Protein AF-R4LDI8-F1 (afdb_monomer)

pLDDT: mean 92.74, std 6.49, range [60.38, 98.69]

Sequence (356 aa):
MWLVSRYDEVKECLASPALSPAAAFAARHGQELPLSGLFADTVSASDPPEHTRLRRPLAKVFTMRRVDQLRPRVQEITDELLDGIAADGRADLVRTLTVPQPMLMICELLGVPVADREQIHRQAQAMLAAGFDETAIAAAGAAAGELWDYLADLTDQKRRHPGNDLISDLIAANDEDQLSRRELVAASRLVMIAGYELTSGFIGNAVHALLSRPELAAELRKQPEITARGVDELLRHDGPGLFNVRFVNVDLTLGDAEMHPGDQVLLDLEAANTDPDRYVDGTELDLQRDSAMHVQFGHGVHYCLGAPLARMEAQISITTLFRRFPDIELAGDANRTPNPFLRSLAELPVRFTPTA

Structure (mmCIF, N/CA/C/O backbone):
data_AF-R4LDI8-F1
#
_entry.id   AF-R4LDI8-F1
#
loop_
_atom_site.group_PDB
_atom_site.id
_atom_site.type_symbol
_atom_site.label_atom_id
_atom_site.label_alt_id
_atom_site.label_comp_id
_atom_site.label_asym_id
_atom_site.label_entity_id
_atom_site.label_seq_id
_atom_site.pdbx_PDB_ins_code
_atom_site.Cartn_x
_atom_site.Cartn_y
_atom_site.Cartn_z
_atom_site.occupancy
_atom_site.B_iso_or_equiv
_atom_site.auth_seq_id
_atom_site.auth_comp_id
_atom_site.auth_asym_id
_atom_site.auth_atom_id
_atom_site.pdbx_PDB_model_num
ATOM 1 N N . MET A 1 1 ? 25.946 6.704 -1.934 1.00 91.12 1 MET A N 1
ATOM 2 C CA . MET A 1 1 ? 24.516 6.638 -1.564 1.00 91.12 1 MET A CA 1
ATOM 3 C C . MET A 1 1 ? 24.074 8.037 -1.194 1.00 91.12 1 MET A C 1
ATOM 5 O O . MET A 1 1 ? 24.747 8.664 -0.384 1.00 91.12 1 MET A O 1
ATOM 9 N N . TRP A 1 2 ? 22.986 8.498 -1.797 1.00 97.00 2 TRP A N 1
ATOM 10 C CA . TRP A 1 2 ? 22.389 9.818 -1.613 1.00 97.00 2 TRP A CA 1
ATOM 11 C C . TRP A 1 2 ? 21.051 9.701 -0.883 1.00 97.00 2 TRP A C 1
ATOM 13 O O . TRP A 1 2 ? 20.375 8.679 -1.003 1.00 97.00 2 TRP A O 1
ATOM 23 N N . LEU A 1 3 ? 20.670 10.748 -0.153 1.00 97.19 3 LEU A N 1
ATOM 24 C CA . LEU A 1 3 ? 19.357 10.895 0.473 1.00 97.19 3 LEU A CA 1
ATOM 25 C C . LEU A 1 3 ? 18.722 12.185 -0.050 1.00 97.19 3 LEU A C 1
ATOM 27 O O . LEU A 1 3 ? 19.324 13.248 0.079 1.00 97.19 3 LEU A O 1
ATOM 31 N N . VAL A 1 4 ? 17.527 12.082 -0.625 1.00 98.00 4 VAL A N 1
ATOM 32 C CA . VAL A 1 4 ? 16.742 13.223 -1.118 1.00 98.00 4 VAL A CA 1
ATOM 33 C C . VAL A 1 4 ? 15.505 13.345 -0.242 1.00 98.00 4 VAL A C 1
ATOM 35 O O . VAL A 1 4 ? 14.750 12.381 -0.127 1.00 98.00 4 VAL A O 1
ATOM 38 N N . SER A 1 5 ? 15.315 14.501 0.391 1.00 97.00 5 SER A N 1
ATOM 39 C CA . SER A 1 5 ? 14.311 14.684 1.450 1.00 97.00 5 SER A CA 1
ATOM 40 C C . SER A 1 5 ? 13.352 15.852 1.235 1.00 97.00 5 SER A C 1
ATOM 42 O O . SER A 1 5 ? 12.313 15.898 1.889 1.00 97.00 5 SER A O 1
ATOM 44 N N . ARG A 1 6 ? 13.652 16.779 0.318 1.00 97.00 6 ARG A N 1
ATOM 45 C CA . ARG A 1 6 ? 12.741 17.880 -0.022 1.00 97.00 6 ARG A CA 1
ATOM 46 C C . ARG A 1 6 ? 11.654 17.413 -0.978 1.00 97.00 6 ARG A C 1
ATOM 48 O O . ARG A 1 6 ? 11.916 16.629 -1.888 1.00 97.00 6 ARG A O 1
ATOM 55 N N . TYR A 1 7 ? 10.438 17.915 -0.798 1.00 98.00 7 TYR A N 1
ATOM 56 C CA . TYR A 1 7 ? 9.244 17.482 -1.520 1.00 98.00 7 TYR A CA 1
ATOM 57 C C . TYR A 1 7 ? 9.398 17.603 -3.039 1.00 98.00 7 TYR A C 1
ATOM 59 O O . TYR A 1 7 ? 9.140 16.635 -3.760 1.00 98.00 7 TYR A O 1
ATOM 67 N N . ASP A 1 8 ? 9.829 18.768 -3.528 1.00 97.44 8 ASP A N 1
ATOM 68 C CA . ASP A 1 8 ? 9.943 19.017 -4.968 1.00 97.44 8 ASP A CA 1
ATOM 69 C C . ASP A 1 8 ? 11.050 18.164 -5.607 1.00 97.44 8 ASP A C 1
ATOM 71 O O . ASP A 1 8 ? 10.826 17.566 -6.659 1.00 97.44 8 ASP A O 1
ATOM 75 N N . GLU A 1 9 ? 12.190 18.010 -4.929 1.00 97.75 9 GLU A N 1
ATOM 76 C CA . GLU A 1 9 ? 13.311 17.170 -5.372 1.00 97.75 9 GLU A CA 1
ATOM 77 C C . GLU A 1 9 ? 12.932 15.677 -5.375 1.00 97.75 9 GLU A C 1
ATOM 79 O O . GLU A 1 9 ? 13.173 14.972 -6.354 1.00 97.75 9 GLU A O 1
ATOM 84 N N . VAL A 1 10 ? 12.257 15.183 -4.327 1.00 98.19 10 VAL A N 1
ATOM 85 C CA . VAL A 1 10 ? 11.735 13.804 -4.281 1.00 98.19 10 VAL A CA 1
ATOM 86 C C . VAL A 1 10 ? 10.757 13.562 -5.427 1.00 98.19 10 VAL A C 1
ATOM 88 O O . VAL A 1 10 ? 10.824 12.530 -6.101 1.00 98.19 10 VAL A O 1
ATOM 91 N N . LYS A 1 11 ? 9.849 14.506 -5.679 1.00 97.56 11 LYS A N 1
ATOM 92 C CA . LYS A 1 11 ? 8.861 14.402 -6.754 1.00 97.56 11 LYS A CA 1
ATOM 93 C C . LYS A 1 11 ? 9.512 14.424 -8.140 1.00 97.56 11 LYS A C 1
ATOM 95 O O . LYS A 1 11 ? 9.092 13.650 -9.004 1.00 97.56 11 LYS A O 1
ATOM 100 N N . GLU A 1 12 ? 10.528 15.261 -8.340 1.00 97.38 12 GLU A N 1
ATOM 101 C CA . GLU A 1 12 ? 11.356 15.285 -9.550 1.00 97.38 12 GLU A CA 1
ATOM 102 C C . GLU A 1 12 ? 12.050 13.934 -9.760 1.00 97.38 12 GLU A C 1
ATOM 104 O O . GLU A 1 12 ? 11.898 13.317 -10.817 1.00 97.38 12 GLU A O 1
ATOM 109 N N . CYS A 1 13 ? 12.719 13.409 -8.730 1.00 97.75 13 CYS A N 1
ATOM 110 C CA . CYS A 1 13 ? 13.377 12.107 -8.778 1.00 97.75 13 CYS A CA 1
ATOM 111 C C . CYS A 1 13 ? 12.403 10.962 -9.096 1.00 97.75 13 CYS A C 1
ATOM 113 O O . CYS A 1 13 ? 12.707 10.106 -9.925 1.00 97.75 13 CYS A O 1
ATOM 115 N N . LEU A 1 14 ? 11.212 10.948 -8.489 1.00 97.31 14 LEU A N 1
ATOM 116 C CA . LEU A 1 14 ? 10.184 9.932 -8.752 1.00 97.31 14 LEU A CA 1
ATOM 117 C C . LEU A 1 14 ? 9.699 9.931 -10.214 1.00 97.31 14 LEU A C 1
ATOM 119 O O . LEU A 1 14 ? 9.260 8.890 -10.708 1.00 97.31 14 LEU A O 1
ATOM 123 N N . ALA A 1 15 ? 9.765 11.075 -10.901 1.00 96.62 15 ALA A N 1
ATOM 124 C CA . ALA A 1 15 ? 9.391 11.214 -12.308 1.00 96.62 15 ALA A CA 1
ATOM 125 C C . ALA A 1 15 ? 10.571 11.074 -13.287 1.00 96.62 15 ALA A C 1
ATOM 127 O O . ALA A 1 15 ? 10.341 10.984 -14.496 1.00 96.62 15 ALA A O 1
ATOM 128 N N . SER A 1 16 ? 11.811 11.063 -12.793 1.00 96.25 16 SER A N 1
ATOM 129 C CA . SER A 1 16 ? 13.006 11.138 -13.628 1.00 96.25 16 SER A CA 1
ATOM 130 C C . SER A 1 16 ? 13.339 9.799 -14.302 1.00 96.25 16 SER A C 1
ATOM 132 O O . SER A 1 16 ? 13.541 8.803 -13.609 1.00 96.25 16 SER A O 1
ATOM 134 N N . PRO A 1 17 ? 13.502 9.753 -15.640 1.00 94.62 17 PRO A N 1
ATOM 135 C CA . PRO A 1 17 ? 13.991 8.560 -16.335 1.00 94.62 17 PRO A CA 1
ATOM 136 C C . PRO A 1 17 ? 15.492 8.306 -16.100 1.00 94.62 17 PRO A C 1
ATOM 138 O O . PRO A 1 17 ? 16.004 7.243 -16.456 1.00 94.62 17 PRO A O 1
ATOM 141 N N . ALA A 1 18 ? 16.215 9.266 -15.509 1.00 95.75 18 ALA A N 1
ATOM 142 C CA . ALA A 1 18 ? 17.609 9.081 -15.110 1.00 95.75 18 ALA A CA 1
ATOM 143 C C . ALA A 1 18 ? 17.751 8.152 -13.893 1.00 95.75 18 ALA A C 1
ATOM 145 O O . ALA A 1 18 ? 18.856 7.696 -13.608 1.00 95.75 18 ALA A O 1
ATOM 146 N N . LEU A 1 19 ? 16.645 7.854 -13.203 1.00 96.81 19 LEU A N 1
ATOM 147 C CA . LEU A 1 19 ? 16.597 7.018 -12.014 1.00 96.81 19 LEU A CA 1
ATOM 148 C C . LEU A 1 19 ? 15.787 5.744 -12.275 1.00 96.81 19 LEU A C 1
ATOM 150 O O . LEU A 1 19 ? 14.613 5.808 -12.626 1.00 96.81 19 LEU A O 1
ATOM 154 N N . SER A 1 20 ? 16.397 4.584 -12.041 1.00 95.19 20 SER A N 1
ATOM 155 C CA . SER A 1 20 ? 15.756 3.272 -12.186 1.00 95.19 20 SER A CA 1
ATOM 156 C C . SER A 1 20 ? 15.415 2.638 -10.839 1.00 95.19 20 SER A C 1
ATOM 158 O O . SER A 1 20 ? 16.145 2.830 -9.861 1.00 95.19 20 SER A O 1
ATOM 160 N N . PRO A 1 21 ? 14.370 1.796 -10.763 1.00 92.69 21 PRO A N 1
ATOM 161 C CA . PRO A 1 21 ? 14.235 0.816 -9.690 1.00 92.69 21 PRO A CA 1
ATOM 162 C C . PRO A 1 21 ? 15.459 -0.112 -9.614 1.00 92.69 21 PRO A C 1
ATOM 164 O O . PRO A 1 21 ? 16.074 -0.425 -10.634 1.00 92.69 21 PRO A O 1
ATOM 167 N N . ALA A 1 22 ? 15.768 -0.621 -8.416 1.00 88.31 22 ALA A N 1
ATOM 168 C CA . ALA A 1 22 ? 16.936 -1.479 -8.178 1.00 88.31 22 ALA A CA 1
ATOM 169 C C . ALA A 1 22 ? 17.022 -2.679 -9.139 1.00 88.31 22 ALA A C 1
ATOM 171 O O . ALA A 1 22 ? 18.074 -2.943 -9.708 1.00 88.31 22 ALA A O 1
ATOM 172 N N . ALA A 1 23 ? 15.909 -3.378 -9.368 1.00 86.19 23 ALA A N 1
ATOM 173 C CA . ALA A 1 23 ? 15.872 -4.533 -10.262 1.00 86.19 23 ALA A CA 1
ATOM 174 C C . ALA A 1 23 ? 16.110 -4.166 -11.741 1.00 86.19 23 ALA A C 1
ATOM 176 O O . ALA A 1 23 ? 16.839 -4.878 -12.428 1.00 86.19 23 ALA A O 1
ATOM 177 N N . ALA A 1 24 ? 15.566 -3.039 -12.217 1.00 88.19 24 ALA A N 1
ATOM 178 C CA . ALA A 1 24 ? 15.793 -2.561 -13.583 1.00 88.19 24 ALA A CA 1
ATOM 179 C C . ALA A 1 24 ? 17.263 -2.179 -13.801 1.00 88.19 24 ALA A C 1
ATOM 181 O O . ALA A 1 24 ? 17.864 -2.548 -14.812 1.00 88.19 24 ALA A O 1
ATOM 182 N N . PHE A 1 25 ? 17.854 -1.487 -12.822 1.00 89.31 25 PHE A N 1
ATOM 183 C CA . PHE A 1 25 ? 19.273 -1.148 -12.828 1.00 89.31 25 PHE A CA 1
ATOM 184 C C . PHE A 1 25 ? 20.146 -2.413 -12.829 1.00 89.31 25 PHE A C 1
ATOM 186 O O . PHE A 1 25 ? 20.994 -2.587 -13.703 1.00 89.31 25 PHE A O 1
ATOM 193 N N . ALA A 1 26 ? 19.885 -3.342 -11.905 1.00 86.50 26 ALA A N 1
ATOM 194 C CA . ALA A 1 26 ? 20.616 -4.599 -11.787 1.00 86.50 26 ALA A CA 1
ATOM 195 C C . ALA A 1 26 ? 20.587 -5.407 -13.097 1.00 86.50 26 ALA A C 1
ATOM 197 O O . ALA A 1 26 ? 21.638 -5.804 -13.602 1.00 86.50 26 ALA A O 1
ATOM 198 N N . ALA A 1 27 ? 19.406 -5.558 -13.706 1.00 85.06 27 ALA A N 1
ATOM 199 C CA . ALA A 1 27 ? 19.241 -6.245 -14.985 1.00 85.06 27 ALA A CA 1
ATOM 200 C C . ALA A 1 27 ? 20.007 -5.559 -16.130 1.00 85.06 27 ALA A C 1
ATOM 202 O O . ALA A 1 27 ? 20.661 -6.235 -16.923 1.00 85.06 27 ALA A O 1
ATOM 203 N N . ARG A 1 28 ? 19.977 -4.219 -16.205 1.00 85.88 28 ARG A N 1
ATOM 204 C CA . ARG A 1 28 ? 20.702 -3.446 -17.231 1.00 85.88 28 ARG A CA 1
ATOM 205 C C . ARG A 1 28 ? 22.219 -3.602 -17.121 1.00 85.88 28 ARG A C 1
ATOM 207 O O . ARG A 1 28 ? 22.900 -3.622 -18.144 1.00 85.88 28 ARG A O 1
ATOM 214 N N . HIS A 1 29 ? 22.737 -3.699 -15.901 1.00 85.62 29 HIS A N 1
ATOM 215 C CA . HIS A 1 29 ? 24.174 -3.722 -15.625 1.00 85.62 29 HIS A CA 1
ATOM 216 C C . HIS A 1 29 ? 24.734 -5.124 -15.338 1.00 85.62 29 HIS A C 1
ATOM 218 O O . HIS A 1 29 ? 25.920 -5.247 -15.038 1.00 85.62 29 HIS A O 1
ATOM 224 N N . GLY A 1 30 ? 23.917 -6.180 -15.447 1.00 82.75 30 GLY A N 1
ATOM 225 C CA . GLY A 1 30 ? 24.338 -7.558 -15.176 1.00 82.75 30 GLY A CA 1
ATOM 226 C C . GLY A 1 30 ? 24.762 -7.783 -13.721 1.00 82.75 30 GLY A C 1
ATOM 227 O O . GLY A 1 30 ? 25.703 -8.529 -13.464 1.00 82.75 30 GLY A O 1
ATOM 228 N N . GLN A 1 31 ? 24.109 -7.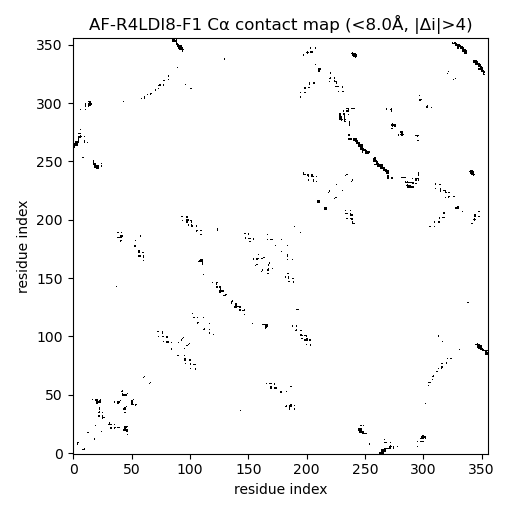094 -12.783 1.00 82.44 31 GLN A N 1
ATOM 229 C CA . GLN A 1 31 ? 24.366 -7.186 -11.346 1.00 82.44 31 GLN A CA 1
ATOM 230 C C . GLN A 1 31 ? 23.252 -7.966 -10.641 1.00 82.44 31 GLN A C 1
ATOM 232 O O . GLN A 1 31 ? 22.123 -8.030 -11.122 1.00 82.44 31 GLN A O 1
ATOM 237 N N . GLU A 1 32 ? 23.551 -8.497 -9.458 1.00 76.50 32 GLU A N 1
ATOM 238 C CA . GLU A 1 32 ? 22.545 -8.991 -8.519 1.00 76.50 32 GLU A CA 1
ATOM 239 C C . GLU A 1 32 ? 22.493 -8.052 -7.316 1.00 76.50 32 GLU A C 1
ATOM 241 O O . GLU A 1 32 ? 23.464 -7.913 -6.573 1.00 76.50 32 GLU A O 1
ATOM 246 N N . LEU A 1 33 ? 21.353 -7.386 -7.132 1.00 77.06 33 LEU A N 1
ATOM 247 C CA . LEU A 1 33 ? 21.087 -6.593 -5.935 1.00 77.06 33 LEU A CA 1
ATOM 248 C C . LEU A 1 33 ? 20.172 -7.374 -4.983 1.00 77.06 33 LEU A C 1
ATOM 250 O O . LEU A 1 33 ? 19.301 -8.114 -5.459 1.00 77.06 33 LEU A O 1
ATOM 254 N N . PRO A 1 34 ? 20.307 -7.205 -3.654 1.00 68.44 34 PRO A N 1
ATOM 255 C CA . PRO A 1 34 ? 19.432 -7.861 -2.688 1.00 68.44 34 PRO A CA 1
ATOM 256 C C . PRO A 1 34 ? 17.951 -7.664 -3.027 1.00 68.44 34 PRO A C 1
ATOM 258 O O . PRO A 1 34 ? 17.532 -6.567 -3.393 1.00 68.44 34 PRO A O 1
ATOM 261 N N . LEU A 1 35 ? 17.165 -8.740 -2.920 1.00 66.38 35 LEU A N 1
ATOM 262 C CA . LEU A 1 35 ? 15.713 -8.774 -3.162 1.00 66.38 35 LEU A CA 1
ATOM 263 C C . LEU A 1 35 ? 15.259 -8.427 -4.596 1.00 66.38 35 LEU A C 1
ATOM 265 O O . LEU A 1 35 ? 14.073 -8.550 -4.897 1.00 66.38 35 LEU A O 1
ATOM 269 N N . SER A 1 36 ? 16.164 -8.069 -5.516 1.00 71.88 36 SER A N 1
ATOM 270 C CA . SER A 1 36 ? 15.810 -7.715 -6.902 1.00 71.88 36 SER A CA 1
ATOM 271 C C . SER A 1 36 ? 15.074 -8.844 -7.640 1.00 71.88 36 SER A C 1
ATOM 273 O O . SER A 1 36 ? 14.115 -8.584 -8.367 1.00 71.88 36 SER A O 1
ATOM 275 N N . GLY A 1 37 ? 15.438 -10.104 -7.376 1.00 71.44 37 GLY A N 1
ATOM 276 C CA . GLY A 1 37 ? 14.767 -11.284 -7.933 1.00 71.44 37 GLY A CA 1
ATOM 277 C C . GLY A 1 37 ? 13.315 -11.475 -7.470 1.00 71.44 37 GLY A C 1
ATOM 278 O O . GLY A 1 37 ? 12.507 -12.042 -8.209 1.00 71.44 37 GLY A O 1
ATOM 279 N N . LEU A 1 38 ? 12.939 -10.957 -6.291 1.00 71.94 38 LEU A N 1
ATOM 280 C CA . LEU A 1 38 ? 11.566 -11.070 -5.771 1.00 71.94 38 LEU A CA 1
ATOM 281 C C . LEU A 1 38 ? 10.562 -10.256 -6.589 1.00 71.94 38 LEU A C 1
ATOM 283 O O . LEU A 1 38 ? 9.384 -10.600 -6.637 1.00 71.94 38 LEU A O 1
ATOM 287 N N . PHE A 1 39 ? 11.026 -9.207 -7.265 1.00 78.06 39 PHE A N 1
ATOM 288 C CA . PHE A 1 39 ? 10.191 -8.323 -8.075 1.00 78.06 39 PHE A CA 1
ATOM 289 C C . PHE A 1 39 ? 10.535 -8.389 -9.565 1.00 78.06 39 PHE A C 1
ATOM 291 O O . PHE A 1 39 ? 10.020 -7.585 -10.338 1.00 78.06 39 PHE A O 1
ATOM 298 N N . ALA A 1 40 ? 11.366 -9.344 -9.988 1.00 81.31 40 ALA A N 1
ATOM 299 C CA . ALA A 1 40 ? 11.689 -9.545 -11.397 1.00 81.31 40 ALA A CA 1
ATOM 300 C C . ALA A 1 40 ? 10.417 -9.686 -12.255 1.00 81.31 40 ALA A C 1
ATOM 302 O O . ALA A 1 40 ? 9.413 -10.244 -11.805 1.00 81.31 40 ALA A O 1
ATOM 303 N N . ASP A 1 41 ? 10.476 -9.166 -13.484 1.00 86.19 41 ASP A N 1
ATOM 304 C CA . ASP A 1 41 ? 9.393 -9.191 -14.482 1.00 86.19 41 ASP A CA 1
ATOM 305 C C . ASP A 1 41 ? 8.121 -8.414 -14.083 1.00 86.19 41 ASP A C 1
ATOM 307 O O . ASP A 1 41 ? 7.058 -8.577 -14.684 1.00 86.19 41 ASP A O 1
ATOM 311 N N . THR A 1 42 ? 8.209 -7.550 -13.065 1.00 91.88 42 THR A N 1
ATOM 312 C CA . THR A 1 42 ? 7.087 -6.717 -12.613 1.00 91.88 42 THR A CA 1
ATOM 313 C C . THR A 1 42 ? 7.179 -5.274 -13.111 1.00 91.88 42 THR A C 1
ATOM 315 O O . THR A 1 42 ? 8.253 -4.725 -13.374 1.00 91.88 42 THR A O 1
ATOM 318 N N . VAL A 1 43 ? 6.027 -4.599 -13.168 1.00 93.06 43 VAL A N 1
ATOM 319 C CA . VAL A 1 43 ? 5.953 -3.163 -13.483 1.00 93.06 43 VAL A CA 1
ATOM 320 C C . VAL A 1 43 ? 6.697 -2.296 -12.453 1.00 93.06 43 VAL A C 1
ATOM 322 O O . VAL A 1 43 ? 7.260 -1.269 -12.802 1.00 93.06 43 VAL A O 1
ATOM 325 N N . SER A 1 44 ? 6.773 -2.698 -11.181 1.00 90.56 44 SER A N 1
ATOM 326 C CA . SER A 1 44 ? 7.524 -1.949 -10.156 1.00 90.56 44 SER A CA 1
ATOM 327 C C . SER A 1 44 ? 9.046 -2.054 -10.306 1.00 90.56 44 SER A C 1
ATOM 329 O O . SER A 1 44 ? 9.777 -1.288 -9.682 1.00 90.56 44 SER A O 1
ATOM 331 N N . ALA A 1 45 ? 9.516 -2.999 -11.120 1.00 91.50 45 ALA A N 1
ATOM 332 C CA . ALA A 1 45 ? 10.916 -3.369 -11.292 1.00 91.50 45 ALA A CA 1
ATOM 333 C C . ALA A 1 45 ? 11.456 -3.082 -12.703 1.00 91.50 45 ALA A C 1
ATOM 335 O O . ALA A 1 45 ? 12.495 -3.621 -13.073 1.00 91.50 45 ALA A O 1
ATOM 336 N N . SER A 1 46 ? 10.759 -2.274 -13.501 1.00 94.19 46 SER A N 1
ATOM 337 C CA . SER A 1 46 ? 11.084 -2.010 -14.909 1.00 94.19 46 SER A CA 1
ATOM 338 C C . SER A 1 46 ? 11.049 -0.517 -15.232 1.00 94.19 46 SER A C 1
ATOM 340 O O . SER A 1 46 ? 10.333 0.238 -14.584 1.00 94.19 46 SER A O 1
ATOM 342 N N . ASP A 1 47 ? 11.778 -0.111 -16.275 1.00 94.69 47 ASP A N 1
ATOM 343 C CA . ASP A 1 47 ? 11.719 1.238 -16.856 1.00 94.69 47 ASP A CA 1
ATOM 344 C C . ASP A 1 47 ? 11.000 1.223 -18.213 1.00 94.69 47 ASP A C 1
ATOM 346 O O . ASP A 1 47 ? 10.896 0.167 -18.850 1.00 94.69 47 ASP A O 1
ATOM 350 N N . PRO A 1 48 ? 10.524 2.372 -18.726 1.00 94.69 48 PRO A N 1
ATOM 351 C CA . PRO A 1 48 ? 10.073 2.472 -20.110 1.00 94.69 48 PRO A CA 1
ATOM 352 C C . PRO A 1 48 ? 11.163 2.037 -21.116 1.00 94.69 48 PRO A C 1
ATOM 354 O O . PRO A 1 48 ? 12.342 2.310 -20.894 1.00 94.69 48 PRO A O 1
ATOM 357 N N . PRO A 1 49 ? 10.793 1.397 -22.245 1.00 94.31 49 PRO A N 1
ATOM 358 C CA . PRO A 1 49 ? 9.425 1.111 -22.699 1.00 94.31 49 PRO A CA 1
ATOM 359 C C . PRO A 1 49 ? 8.789 -0.130 -22.052 1.00 94.31 49 PRO A C 1
ATOM 361 O O . PRO A 1 49 ? 7.5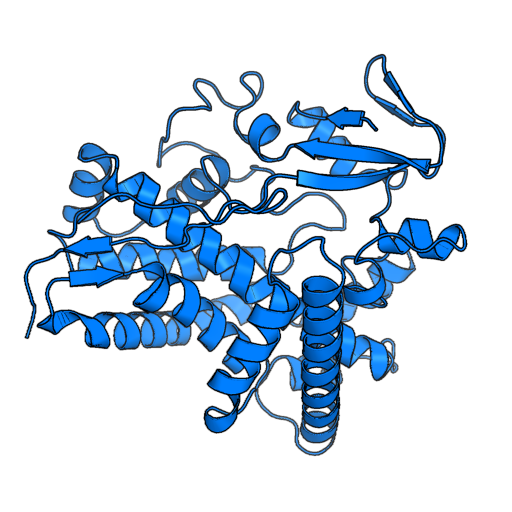73 -0.304 -22.148 1.00 94.31 49 PRO A O 1
ATOM 364 N N . GLU A 1 50 ? 9.578 -0.962 -21.375 1.00 94.50 50 GLU A N 1
ATOM 365 C CA . GLU A 1 50 ? 9.128 -2.233 -20.803 1.00 94.50 50 GLU A CA 1
ATOM 366 C C . GLU A 1 50 ? 8.073 -2.031 -19.712 1.00 94.50 50 GLU A C 1
ATOM 368 O O . GLU A 1 50 ? 6.996 -2.625 -19.756 1.00 94.50 50 GLU A O 1
ATOM 373 N N . HIS A 1 51 ? 8.317 -1.081 -18.809 1.00 95.75 51 HIS A N 1
ATOM 374 C CA . HIS A 1 51 ? 7.337 -0.622 -17.829 1.00 95.75 51 HIS A CA 1
ATOM 375 C C . HIS A 1 51 ? 5.993 -0.286 -18.484 1.00 95.75 51 HIS A C 1
ATOM 377 O O . HIS A 1 51 ? 4.938 -0.681 -17.997 1.00 95.75 51 HIS A O 1
ATOM 383 N N . THR A 1 52 ? 6.010 0.430 -19.612 1.00 94.88 52 THR A N 1
ATOM 384 C CA . THR A 1 52 ? 4.785 0.840 -20.309 1.00 94.88 52 THR A CA 1
ATOM 385 C C . THR A 1 52 ? 4.037 -0.359 -20.892 1.00 94.88 52 THR A C 1
ATOM 387 O O . THR A 1 52 ? 2.805 -0.373 -20.849 1.00 94.88 52 THR A O 1
ATOM 390 N N . ARG A 1 53 ? 4.753 -1.375 -21.396 1.00 94.81 53 ARG A N 1
ATOM 391 C CA . ARG A 1 53 ? 4.164 -2.639 -21.862 1.00 94.81 53 ARG A CA 1
ATOM 392 C C . ARG A 1 53 ? 3.518 -3.403 -20.705 1.00 94.81 53 ARG A C 1
ATOM 394 O O . ARG A 1 53 ? 2.338 -3.733 -20.796 1.00 94.81 53 ARG A O 1
ATOM 401 N N . LEU A 1 54 ? 4.245 -3.593 -19.602 1.00 94.94 54 LEU A N 1
ATOM 402 C CA . LEU A 1 54 ? 3.768 -4.312 -18.413 1.00 94.94 54 LEU A CA 1
ATOM 403 C C . LEU A 1 54 ? 2.596 -3.597 -17.718 1.00 94.94 54 LEU A C 1
ATOM 405 O O . LEU A 1 54 ? 1.636 -4.227 -17.275 1.00 94.94 54 LEU A O 1
ATOM 409 N N . ARG A 1 55 ? 2.641 -2.261 -17.640 1.00 95.00 55 ARG A N 1
ATOM 410 C CA . ARG A 1 55 ? 1.626 -1.442 -16.959 1.00 95.00 55 ARG A CA 1
ATOM 411 C C . ARG A 1 55 ? 0.300 -1.381 -17.705 1.00 95.00 55 ARG A C 1
ATOM 413 O O . ARG A 1 55 ? -0.738 -1.208 -17.071 1.00 95.00 55 ARG A O 1
ATOM 420 N N . ARG A 1 56 ? 0.311 -1.459 -19.039 1.00 93.25 56 ARG A N 1
ATOM 421 C CA . ARG A 1 56 ? -0.877 -1.185 -19.862 1.00 93.25 56 ARG A CA 1
ATOM 422 C C . ARG A 1 56 ? -2.047 -2.139 -19.561 1.00 93.25 56 ARG A C 1
ATOM 424 O O . ARG A 1 56 ? -3.136 -1.614 -19.326 1.00 93.25 56 ARG A O 1
ATOM 431 N N . PRO A 1 57 ? -1.884 -3.476 -19.512 1.00 93.19 57 PRO A N 1
ATOM 432 C CA . PRO A 1 57 ? -2.977 -4.376 -19.135 1.00 93.19 57 PRO A CA 1
ATOM 433 C C . PRO A 1 57 ? -3.443 -4.160 -17.689 1.00 93.19 57 PRO A C 1
ATOM 435 O O . PRO A 1 57 ? -4.644 -4.077 -17.441 1.00 93.19 57 PRO A O 1
ATOM 438 N N . LEU A 1 58 ? -2.511 -3.950 -16.751 1.00 92.56 58 LEU A N 1
ATOM 439 C CA . LEU A 1 58 ? -2.826 -3.658 -15.346 1.00 92.56 58 LEU A CA 1
ATOM 440 C C . LEU A 1 58 ? -3.682 -2.390 -15.186 1.00 92.56 58 LEU A C 1
ATOM 442 O O . LEU A 1 58 ? -4.664 -2.381 -14.447 1.00 92.56 58 LEU A O 1
ATOM 446 N N . ALA A 1 59 ? -3.361 -1.323 -15.917 1.00 92.38 59 ALA A N 1
ATOM 447 C CA . ALA A 1 59 ? -4.119 -0.076 -15.870 1.00 92.38 59 ALA A CA 1
ATOM 448 C C . ALA A 1 59 ? -5.564 -0.226 -16.388 1.00 92.38 59 ALA A C 1
ATOM 450 O O . ALA A 1 59 ? -6.454 0.482 -15.919 1.00 92.38 59 ALA A O 1
ATOM 451 N N . LYS A 1 60 ? -5.823 -1.155 -17.322 1.00 90.19 60 LYS A N 1
ATOM 452 C CA . LYS A 1 60 ? -7.184 -1.445 -17.815 1.00 90.19 60 LYS A CA 1
ATOM 453 C C . LYS A 1 60 ? -8.054 -2.132 -16.763 1.00 90.19 60 LYS A C 1
ATOM 455 O O . LYS A 1 60 ? -9.274 -1.980 -16.796 1.00 90.19 60 LYS A O 1
ATOM 460 N N . VAL A 1 61 ? -7.444 -2.880 -15.843 1.00 89.69 61 VAL A N 1
ATOM 461 C CA . VAL A 1 61 ? -8.174 -3.642 -14.822 1.00 89.69 61 VAL A CA 1
ATOM 462 C C . VAL A 1 61 ? -8.285 -2.895 -13.487 1.00 89.69 61 VAL A C 1
ATOM 464 O O . VAL A 1 61 ? -9.299 -3.042 -12.810 1.00 89.69 61 VAL A O 1
ATOM 467 N N . PHE A 1 62 ? -7.347 -1.992 -13.173 1.00 87.75 62 PHE A N 1
ATOM 468 C CA . PHE A 1 62 ? -7.376 -1.087 -12.008 1.00 87.75 62 PHE A CA 1
ATOM 469 C C . PHE A 1 62 ? -8.011 0.283 -12.316 1.00 87.75 62 PHE A C 1
ATOM 471 O O . PHE A 1 62 ? -7.450 1.341 -12.032 1.00 87.75 62 PHE A O 1
ATOM 478 N N . THR A 1 63 ? -9.201 0.294 -12.919 1.00 86.69 63 THR A N 1
ATOM 479 C CA . THR A 1 63 ? -9.923 1.558 -13.161 1.00 86.69 63 THR A CA 1
ATOM 480 C C . THR A 1 63 ? -10.676 2.016 -11.913 1.00 86.69 63 THR A C 1
ATOM 482 O O . THR A 1 63 ? -11.173 1.191 -11.149 1.00 86.69 63 THR A O 1
ATOM 485 N N . MET A 1 64 ? -10.856 3.334 -11.748 1.00 85.75 64 MET A N 1
ATOM 486 C CA . MET A 1 64 ? -11.651 3.897 -10.642 1.00 85.75 64 MET A CA 1
ATOM 487 C C . MET A 1 64 ? -13.043 3.265 -10.534 1.00 85.75 64 MET A C 1
ATOM 489 O O . MET A 1 64 ? -13.490 2.950 -9.440 1.00 85.75 64 MET A O 1
ATOM 493 N N . ARG A 1 65 ? -13.709 3.023 -11.671 1.00 86.31 65 ARG A N 1
ATOM 494 C CA . ARG A 1 65 ? -15.036 2.394 -11.701 1.00 86.31 65 ARG A CA 1
ATOM 495 C C . ARG A 1 65 ? -15.021 0.977 -11.131 1.00 86.31 65 ARG A C 1
ATOM 497 O O . ARG A 1 65 ? -15.933 0.622 -10.397 1.00 86.31 65 ARG A O 1
ATOM 504 N N . ARG A 1 66 ? -14.027 0.165 -11.498 1.00 85.25 66 ARG A N 1
ATOM 505 C CA . ARG A 1 66 ? -13.907 -1.210 -10.994 1.00 85.25 66 ARG A CA 1
ATOM 506 C C . ARG A 1 66 ? -13.588 -1.227 -9.508 1.00 85.25 66 ARG A C 1
ATOM 508 O O . ARG A 1 66 ? -14.195 -1.994 -8.779 1.00 85.25 66 ARG A O 1
ATOM 515 N N . VAL A 1 67 ? -12.699 -0.341 -9.063 1.00 88.88 67 VAL A N 1
ATOM 516 C CA . VAL A 1 67 ? -12.396 -0.190 -7.637 1.00 88.88 67 VAL A CA 1
ATOM 517 C C . VAL A 1 67 ? -13.642 0.224 -6.851 1.00 88.88 67 VAL A C 1
ATOM 519 O O . VAL A 1 67 ? -13.920 -0.363 -5.816 1.00 88.88 67 VAL A O 1
ATOM 522 N N . ASP A 1 68 ? -14.451 1.159 -7.356 1.00 90.19 68 ASP A N 1
ATOM 523 C CA . ASP A 1 68 ? -15.677 1.584 -6.662 1.00 90.19 68 ASP A CA 1
ATOM 524 C C . ASP A 1 68 ? -16.739 0.480 -6.553 1.00 90.19 68 ASP A C 1
ATOM 526 O O . ASP A 1 68 ? -17.481 0.426 -5.575 1.00 90.19 68 ASP A O 1
ATOM 530 N N . GLN A 1 69 ? -16.750 -0.481 -7.481 1.00 92.75 69 GLN A N 1
ATOM 531 C CA . GLN A 1 69 ? -17.598 -1.675 -7.381 1.00 92.75 69 GLN A CA 1
ATOM 532 C C . GLN A 1 69 ? -17.184 -2.624 -6.245 1.00 92.75 69 GLN A C 1
ATOM 534 O O . GLN A 1 69 ? -18.000 -3.450 -5.841 1.00 92.75 69 GLN A O 1
ATOM 539 N N . LEU A 1 70 ? -15.962 -2.505 -5.712 1.00 94.44 70 LEU A N 1
ATOM 540 C CA . LEU A 1 70 ? -15.493 -3.296 -4.568 1.00 94.44 70 LEU A CA 1
ATOM 541 C C . LEU A 1 70 ? -15.977 -2.733 -3.227 1.00 94.44 70 LEU A C 1
ATOM 543 O O . LEU A 1 70 ? -15.962 -3.454 -2.234 1.00 94.44 70 LEU A O 1
ATOM 547 N N . ARG A 1 71 ? -16.454 -1.480 -3.185 1.00 96.75 71 ARG A N 1
ATOM 548 C CA . ARG A 1 71 ? -16.881 -0.797 -1.953 1.00 96.75 71 ARG A CA 1
ATOM 549 C C . ARG A 1 71 ? -17.850 -1.613 -1.087 1.00 96.75 71 ARG A C 1
ATOM 551 O O . ARG A 1 71 ? -17.596 -1.694 0.113 1.00 96.75 71 ARG A O 1
ATOM 558 N N . PRO A 1 72 ? -18.924 -2.228 -1.632 1.00 97.81 72 PRO A N 1
ATOM 559 C CA . PRO A 1 72 ? -19.823 -3.043 -0.820 1.00 97.81 72 PRO A CA 1
ATOM 560 C C . PRO A 1 72 ? -19.103 -4.234 -0.190 1.00 97.81 72 PRO A C 1
ATOM 562 O O . PRO A 1 72 ? -19.319 -4.524 0.980 1.00 97.81 72 PRO A O 1
ATOM 565 N N . ARG A 1 73 ? -18.191 -4.875 -0.931 1.00 96.75 73 ARG A N 1
ATOM 566 C CA . ARG A 1 73 ? -17.472 -6.043 -0.426 1.00 96.75 73 ARG A CA 1
ATOM 567 C C . ARG A 1 73 ? -16.438 -5.680 0.637 1.00 96.75 73 ARG A C 1
ATOM 569 O O . ARG A 1 73 ? -16.319 -6.394 1.624 1.00 96.75 73 ARG A O 1
ATOM 576 N N . VAL A 1 74 ? -15.738 -4.556 0.475 1.00 98.00 74 VAL A N 1
ATOM 577 C CA . VAL A 1 74 ? -14.849 -4.026 1.521 1.00 98.00 74 VAL A CA 1
ATOM 578 C C . VAL A 1 74 ? -15.645 -3.757 2.801 1.00 98.00 74 VAL A C 1
ATOM 580 O O . VAL A 1 74 ? -15.211 -4.166 3.869 1.00 98.00 74 VAL A O 1
ATOM 583 N N . GLN A 1 75 ? -16.828 -3.138 2.693 1.00 98.50 75 GLN A N 1
ATOM 584 C CA . GLN A 1 75 ? -17.708 -2.899 3.842 1.00 98.50 75 GLN A CA 1
ATOM 585 C C . GLN A 1 75 ? -18.130 -4.208 4.523 1.00 98.50 75 GLN A C 1
ATOM 587 O O . GLN A 1 75 ? -17.993 -4.305 5.736 1.00 98.50 75 GLN A O 1
ATOM 592 N N . GLU A 1 76 ? -18.573 -5.213 3.761 1.00 98.44 76 GLU A N 1
ATOM 593 C CA . GLU A 1 76 ? -18.936 -6.532 4.303 1.00 98.44 76 GLU A CA 1
ATOM 594 C C . GLU A 1 76 ? -17.772 -7.184 5.058 1.00 98.44 76 GLU A C 1
ATOM 596 O O . GLU A 1 76 ? -17.952 -7.619 6.190 1.00 98.44 76 GLU A O 1
ATOM 601 N N . ILE A 1 77 ? -16.569 -7.204 4.472 1.00 98.19 77 ILE A N 1
ATOM 602 C CA . ILE A 1 77 ? -15.376 -7.764 5.126 1.00 98.19 77 ILE A CA 1
ATOM 603 C C . ILE A 1 77 ? -15.065 -7.000 6.418 1.00 98.19 77 ILE A C 1
ATOM 605 O O . ILE A 1 77 ? -14.794 -7.614 7.447 1.00 98.19 77 ILE A O 1
ATOM 609 N N . THR A 1 78 ? -15.100 -5.666 6.387 1.00 98.69 78 THR A N 1
ATOM 610 C CA . THR A 1 78 ? -14.871 -4.843 7.579 1.00 98.69 78 THR A CA 1
ATOM 611 C C . THR A 1 78 ? -15.919 -5.121 8.661 1.00 98.69 78 THR A C 1
ATOM 613 O O . THR A 1 78 ? -15.549 -5.262 9.824 1.00 98.69 78 THR A O 1
ATOM 616 N N . ASP A 1 79 ? -17.200 -5.225 8.304 1.00 98.62 79 ASP A N 1
ATOM 617 C CA . ASP A 1 79 ? -18.280 -5.522 9.250 1.00 98.62 79 ASP A CA 1
ATOM 618 C C . ASP A 1 79 ? -18.114 -6.927 9.859 1.00 98.62 79 ASP A C 1
ATOM 620 O O . ASP A 1 79 ? -18.133 -7.057 11.081 1.00 98.62 79 ASP A O 1
ATOM 624 N N . GLU A 1 80 ? -17.842 -7.954 9.042 1.00 98.06 80 GLU A N 1
ATOM 625 C CA . GLU A 1 80 ? -17.591 -9.335 9.491 1.00 98.06 80 GLU A CA 1
ATOM 626 C C . GLU A 1 80 ? -16.418 -9.414 10.489 1.00 98.06 80 GLU A C 1
ATOM 628 O O . GLU A 1 80 ? -16.502 -10.098 11.514 1.00 98.06 80 GLU A O 1
ATOM 633 N N . LEU A 1 81 ? -15.323 -8.696 10.216 1.00 98.12 81 LEU A N 1
ATOM 634 C CA . LEU A 1 81 ? -14.148 -8.660 11.092 1.00 98.12 81 LEU A CA 1
ATOM 635 C C . LEU A 1 81 ? -14.435 -7.955 12.423 1.00 98.12 81 LEU A C 1
ATOM 637 O O . LEU A 1 81 ? -13.987 -8.416 13.475 1.00 98.12 81 LEU A O 1
ATOM 641 N N . LEU A 1 82 ? -15.192 -6.853 12.398 1.00 98.25 82 LEU A N 1
ATOM 642 C CA . LEU A 1 82 ? -15.547 -6.111 13.610 1.00 98.25 82 LEU A CA 1
ATOM 643 C C . LEU A 1 82 ? -16.607 -6.839 14.445 1.00 98.25 82 LEU A C 1
ATOM 645 O O . LEU A 1 82 ? -16.535 -6.807 15.675 1.00 98.25 82 LEU A O 1
ATOM 649 N N . ASP A 1 83 ? -17.544 -7.545 13.812 1.00 97.75 83 ASP A N 1
ATOM 650 C CA . ASP A 1 83 ? -18.492 -8.424 14.503 1.00 97.75 83 ASP A CA 1
ATOM 651 C C . ASP A 1 83 ? -17.762 -9.544 15.257 1.00 97.75 83 ASP A C 1
ATOM 653 O O . ASP A 1 83 ? -18.135 -9.879 16.383 1.00 97.75 83 ASP A O 1
ATOM 657 N N . GLY A 1 84 ? -16.660 -10.053 14.695 1.00 96.94 84 GLY A N 1
ATOM 658 C CA . GLY A 1 84 ? -15.816 -11.069 15.324 1.00 96.94 84 GLY A CA 1
ATOM 659 C C . GLY A 1 84 ? -15.175 -10.658 16.657 1.00 96.94 84 GLY A C 1
ATOM 660 O O . GLY A 1 84 ? -14.798 -11.539 17.426 1.00 96.94 84 GLY A O 1
ATOM 661 N N . ILE A 1 85 ? -15.069 -9.357 16.955 1.00 96.94 85 ILE A N 1
ATOM 662 C CA . ILE A 1 85 ? -14.474 -8.837 18.203 1.00 96.94 85 ILE A CA 1
ATOM 663 C C . ILE A 1 85 ? -15.480 -8.110 19.108 1.00 96.94 85 ILE A C 1
ATOM 665 O O . ILE A 1 85 ? -15.144 -7.729 20.231 1.00 96.94 85 ILE A O 1
ATOM 669 N N . ALA A 1 86 ? -16.717 -7.907 18.644 1.00 96.56 86 ALA A N 1
ATOM 670 C CA . ALA A 1 86 ? -17.697 -7.033 19.286 1.00 96.56 86 ALA A CA 1
ATOM 671 C C . ALA A 1 86 ? -18.043 -7.444 20.730 1.00 96.56 86 ALA A C 1
ATOM 673 O O . ALA A 1 86 ? -18.196 -6.577 21.593 1.00 96.56 86 ALA A O 1
ATOM 674 N N . ALA A 1 87 ? -18.114 -8.749 21.009 1.00 96.69 87 ALA A N 1
ATOM 675 C CA . ALA A 1 87 ? -18.471 -9.283 22.324 1.00 96.69 87 ALA A CA 1
ATOM 676 C C . ALA A 1 87 ? -17.310 -9.282 23.340 1.00 96.69 87 ALA A C 1
ATOM 678 O O . ALA A 1 87 ? -17.552 -9.370 24.545 1.00 96.69 87 ALA A O 1
ATOM 679 N N . ASP A 1 88 ? -16.061 -9.165 22.880 1.00 95.81 88 ASP A N 1
ATOM 680 C CA . ASP A 1 88 ? -14.879 -9.301 23.737 1.00 95.81 88 ASP A CA 1
ATOM 681 C C . ASP A 1 88 ? -14.523 -8.001 24.475 1.00 95.81 88 ASP A C 1
ATOM 683 O O . ASP A 1 88 ? -13.884 -8.039 25.531 1.00 95.81 88 ASP A O 1
ATOM 687 N N . GLY A 1 89 ? -14.903 -6.841 23.921 1.00 95.88 89 GLY A N 1
ATOM 688 C CA . GLY A 1 89 ? -14.574 -5.510 24.459 1.00 95.88 89 GLY A CA 1
ATOM 689 C C . GLY A 1 89 ? -13.083 -5.155 24.427 1.00 95.88 89 GLY A C 1
ATOM 690 O O . GLY A 1 89 ? -12.655 -4.161 25.017 1.00 95.88 89 GLY A O 1
ATOM 691 N N . ARG A 1 90 ? -12.266 -5.988 23.779 1.00 97.19 90 ARG A N 1
ATOM 692 C CA . ARG A 1 90 ? -10.829 -5.795 23.582 1.00 97.19 90 ARG A CA 1
ATOM 693 C C . ARG A 1 90 ? -10.379 -6.521 22.327 1.00 97.19 90 ARG A C 1
ATOM 695 O O . ARG A 1 90 ? -10.890 -7.593 22.023 1.00 97.19 90 ARG A O 1
ATOM 702 N N . ALA A 1 91 ? -9.387 -5.971 21.644 1.00 97.88 91 ALA A N 1
ATOM 703 C CA . ALA A 1 91 ? -8.799 -6.599 20.470 1.00 97.88 91 ALA A CA 1
ATOM 704 C C . ALA A 1 91 ? -7.360 -6.124 20.263 1.00 97.88 91 ALA A C 1
ATOM 706 O O . ALA A 1 91 ? -6.966 -5.071 20.757 1.00 97.88 91 ALA A O 1
ATOM 707 N N . ASP A 1 92 ? -6.592 -6.888 19.494 1.00 98.12 92 ASP A N 1
ATOM 708 C CA . ASP A 1 92 ? -5.434 -6.358 18.780 1.00 98.12 92 ASP A CA 1
ATOM 709 C C . ASP A 1 92 ? -5.880 -6.077 17.346 1.00 98.12 92 ASP A C 1
ATOM 711 O O . ASP A 1 92 ? -6.147 -7.011 16.578 1.00 98.12 92 ASP A O 1
ATOM 715 N N . LEU A 1 93 ? -6.005 -4.797 16.990 1.00 98.31 93 LEU A N 1
ATOM 716 C CA . LEU A 1 93 ? -6.516 -4.406 15.679 1.00 98.31 93 LEU A CA 1
ATOM 717 C C . LEU A 1 93 ? -5.599 -4.847 14.544 1.00 98.31 93 LEU A C 1
ATOM 719 O O . LEU A 1 93 ? -6.114 -5.114 13.461 1.00 98.31 93 LEU A O 1
ATOM 723 N N . VAL A 1 94 ? -4.289 -5.005 14.774 1.00 97.12 94 VAL A N 1
ATOM 724 C CA . VAL A 1 94 ? -3.383 -5.516 13.734 1.00 97.12 94 VAL A CA 1
ATOM 725 C C . VAL A 1 94 ? -3.828 -6.906 13.293 1.00 97.12 94 VAL A C 1
ATOM 727 O O . VAL A 1 94 ? -4.002 -7.170 12.104 1.00 97.12 94 VAL A O 1
ATOM 730 N N . ARG A 1 95 ? -4.100 -7.782 14.262 1.00 96.06 95 ARG A N 1
ATOM 731 C CA . ARG A 1 95 ? -4.467 -9.184 14.023 1.00 96.06 95 ARG A CA 1
ATOM 732 C C . ARG A 1 95 ? -5.921 -9.389 13.625 1.00 96.06 95 ARG A C 1
ATOM 734 O O . ARG A 1 95 ? -6.230 -10.412 13.025 1.00 96.06 95 ARG A O 1
ATOM 741 N N . THR A 1 96 ? -6.804 -8.471 14.005 1.00 97.31 96 THR A N 1
ATOM 742 C CA . THR A 1 96 ? -8.259 -8.650 13.875 1.00 97.31 96 THR A CA 1
ATOM 743 C C . THR A 1 96 ? -8.877 -7.819 12.759 1.00 97.31 96 THR A C 1
ATOM 745 O O . THR A 1 96 ? -9.900 -8.222 12.222 1.00 97.31 96 THR A O 1
ATOM 748 N N . LEU A 1 97 ? -8.248 -6.711 12.356 1.00 98.25 97 LEU A N 1
ATOM 749 C CA . LEU A 1 97 ? -8.781 -5.812 11.334 1.00 98.25 97 LEU A CA 1
ATOM 750 C C . LEU A 1 97 ? -7.737 -5.431 10.284 1.00 98.25 97 LEU A C 1
ATOM 752 O O . LEU A 1 97 ? -7.951 -5.683 9.101 1.00 98.25 97 LEU A O 1
ATOM 756 N N . THR A 1 98 ? -6.621 -4.821 10.691 1.00 97.38 98 THR A N 1
ATOM 757 C CA . THR A 1 98 ? -5.762 -4.097 9.743 1.00 97.38 98 THR A CA 1
ATOM 758 C C . THR A 1 98 ? -5.007 -5.026 8.808 1.00 97.38 98 THR A C 1
ATOM 760 O O . THR A 1 98 ? -4.866 -4.676 7.648 1.00 97.38 98 THR A O 1
ATOM 763 N N . VAL A 1 99 ? -4.571 -6.205 9.266 1.00 95.88 99 VAL A N 1
ATOM 764 C CA . VAL A 1 99 ? -3.992 -7.238 8.391 1.00 95.88 99 VAL A CA 1
ATOM 765 C C . VAL A 1 99 ? -5.071 -8.071 7.686 1.00 95.88 99 VAL A C 1
ATOM 767 O O . VAL A 1 99 ? -4.976 -8.239 6.466 1.00 95.88 99 VAL A O 1
ATOM 770 N N . PRO A 1 100 ? -6.110 -8.588 8.377 1.00 96.25 100 PRO A N 1
ATOM 771 C CA . PRO A 1 100 ? -7.122 -9.412 7.719 1.00 96.25 100 PRO A CA 1
ATOM 772 C C . PRO A 1 100 ? -7.902 -8.699 6.610 1.00 96.25 100 PRO A C 1
ATOM 774 O O . PRO A 1 100 ? -8.140 -9.316 5.574 1.00 96.25 100 PRO A O 1
ATOM 777 N N . GLN A 1 101 ? -8.286 -7.428 6.782 1.00 97.50 101 GLN A N 1
ATOM 778 C CA . GLN A 1 101 ? -9.162 -6.749 5.821 1.00 97.50 101 GLN A CA 1
ATOM 779 C C . GLN A 1 101 ? -8.512 -6.621 4.429 1.00 97.50 101 GLN A C 1
ATOM 781 O O . GLN A 1 101 ? -9.106 -7.130 3.469 1.00 97.50 101 GLN A O 1
ATOM 786 N N . PRO A 1 102 ? -7.297 -6.052 4.277 1.00 96.75 102 PRO A N 1
ATOM 787 C CA . PRO A 1 102 ? -6.643 -5.970 2.972 1.00 96.75 102 PRO A CA 1
ATOM 788 C C . PRO A 1 102 ? -6.235 -7.340 2.424 1.00 96.75 102 PRO A C 1
ATOM 790 O O . PRO A 1 102 ? -6.304 -7.570 1.217 1.00 96.75 102 PRO A O 1
ATOM 793 N N . MET A 1 103 ? -5.851 -8.287 3.293 1.00 96.00 103 MET A N 1
ATOM 794 C CA . MET A 1 103 ? -5.490 -9.643 2.864 1.00 96.00 103 MET A CA 1
ATOM 795 C C . MET A 1 103 ? -6.682 -10.384 2.244 1.00 96.00 103 MET A C 1
ATOM 797 O O . MET A 1 103 ? -6.556 -11.012 1.189 1.00 96.00 103 MET A O 1
ATOM 801 N N . LEU A 1 104 ? -7.852 -10.320 2.885 1.00 95.69 104 LEU A N 1
ATOM 802 C CA . LEU A 1 104 ? -9.073 -10.934 2.366 1.00 95.69 104 LEU A CA 1
ATOM 803 C C . LEU A 1 104 ? -9.501 -10.270 1.059 1.00 95.69 104 LEU A C 1
ATOM 805 O O . LEU A 1 104 ? -9.823 -10.978 0.102 1.00 95.69 104 LEU A O 1
ATOM 809 N N . MET A 1 105 ? -9.436 -8.937 0.995 1.00 95.62 105 MET A N 1
ATOM 810 C CA . MET A 1 105 ? -9.807 -8.191 -0.202 1.00 95.62 105 MET A CA 1
ATOM 811 C C . MET A 1 105 ? -8.889 -8.522 -1.386 1.00 95.62 105 MET A C 1
ATOM 813 O O . MET A 1 105 ? -9.380 -8.798 -2.480 1.00 95.62 105 MET A O 1
ATOM 817 N N . ILE A 1 106 ? -7.566 -8.581 -1.190 1.00 95.31 106 ILE A N 1
ATOM 818 C CA . ILE A 1 106 ? -6.638 -8.891 -2.287 1.00 95.31 106 ILE A CA 1
ATOM 819 C C . ILE A 1 106 ? -6.752 -10.349 -2.751 1.00 95.31 106 ILE A C 1
ATOM 821 O O . ILE A 1 106 ? -6.691 -10.615 -3.953 1.00 95.31 106 ILE A O 1
ATOM 825 N N . CYS A 1 107 ? -6.993 -11.289 -1.827 1.00 95.62 107 CYS A N 1
ATOM 826 C CA . CYS A 1 107 ? -7.289 -12.682 -2.164 1.00 95.62 107 CYS A CA 1
ATOM 827 C C . CYS A 1 107 ? -8.540 -12.786 -3.039 1.00 95.62 107 CYS A C 1
ATOM 829 O O . CYS A 1 107 ? -8.528 -13.470 -4.061 1.00 95.62 107 CYS A O 1
ATOM 831 N N . GLU A 1 108 ? -9.618 -12.104 -2.652 1.00 94.12 108 GLU A N 1
ATOM 832 C CA . GLU A 1 108 ? -10.863 -12.077 -3.419 1.00 94.12 108 GLU A CA 1
ATOM 833 C C . GLU A 1 108 ? -10.687 -11.432 -4.780 1.00 94.12 108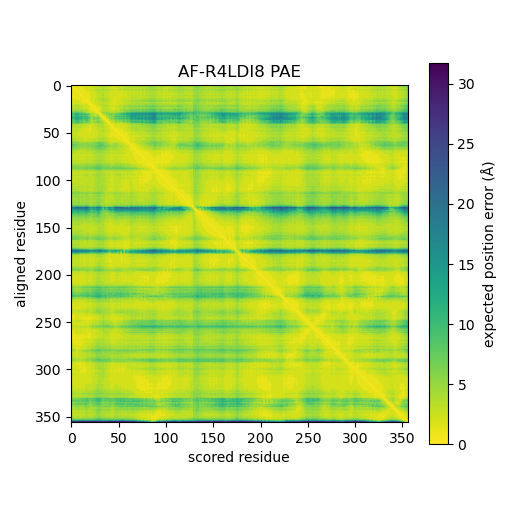 GLU A C 1
ATOM 835 O O . GLU A 1 108 ? -11.110 -12.005 -5.784 1.00 94.12 108 GLU A O 1
ATOM 840 N N . LEU A 1 109 ? -10.001 -10.290 -4.823 1.00 93.75 109 LEU A N 1
ATOM 841 C CA . LEU A 1 109 ? -9.719 -9.583 -6.059 1.00 93.75 109 LEU A CA 1
ATOM 842 C C . LEU A 1 109 ? -8.945 -10.474 -7.036 1.00 93.75 109 LEU A C 1
ATOM 844 O O . LEU A 1 109 ? -9.270 -10.496 -8.216 1.00 93.75 109 LEU A O 1
ATOM 848 N N . LEU A 1 110 ? -7.965 -11.247 -6.561 1.00 95.25 110 LEU A N 1
ATOM 849 C CA . LEU A 1 110 ? -7.194 -12.187 -7.383 1.00 95.25 110 LEU A CA 1
ATOM 850 C C . LEU A 1 110 ? -7.934 -13.499 -7.688 1.00 95.25 110 LEU A C 1
ATOM 852 O O . LEU A 1 110 ? -7.466 -14.293 -8.503 1.00 95.25 110 LEU A O 1
ATOM 856 N N . GLY A 1 111 ? -9.094 -13.738 -7.075 1.00 95.56 111 GLY A N 1
ATOM 857 C CA . GLY A 1 111 ? -9.877 -14.952 -7.282 1.00 95.56 111 GLY A CA 1
ATOM 858 C C . GLY A 1 111 ? -9.322 -16.181 -6.560 1.00 95.56 111 GLY A C 1
ATOM 859 O O . GLY A 1 111 ? -9.566 -17.300 -7.024 1.00 95.56 111 GLY A O 1
ATOM 860 N N . VAL A 1 112 ? -8.599 -15.972 -5.454 1.00 97.25 112 VAL A N 1
ATOM 861 C CA . VAL A 1 112 ? -8.101 -17.014 -4.545 1.00 97.25 112 VAL A CA 1
ATOM 862 C C . VAL A 1 112 ? -9.287 -17.659 -3.805 1.00 97.25 112 VAL A C 1
ATOM 864 O O . VAL A 1 112 ? -10.044 -16.954 -3.119 1.00 97.25 112 VAL A O 1
ATOM 867 N N . PRO A 1 113 ? -9.478 -18.988 -3.910 1.00 95.88 113 PRO A N 1
ATOM 868 C CA . PRO A 1 113 ? -10.505 -19.714 -3.171 1.00 95.88 113 PRO A CA 1
ATOM 869 C C . PRO A 1 113 ? -10.399 -19.509 -1.658 1.00 95.88 113 PRO A C 1
ATOM 871 O O . PRO A 1 113 ? -9.307 -19.446 -1.101 1.00 95.88 113 PRO A O 1
ATOM 874 N N . VAL A 1 114 ? -11.546 -19.464 -0.972 1.00 93.94 114 VAL A N 1
ATOM 875 C CA . VAL A 1 114 ? -11.623 -19.260 0.491 1.00 93.94 114 VAL A CA 1
ATOM 876 C C . VAL A 1 114 ? -10.747 -20.252 1.261 1.00 93.94 114 VAL A C 1
ATOM 878 O O . VAL A 1 114 ? -10.060 -19.850 2.195 1.00 93.94 114 VAL A O 1
ATOM 881 N N . ALA A 1 115 ? -10.733 -21.521 0.838 1.00 95.56 115 ALA A N 1
ATOM 882 C CA . ALA A 1 115 ? -9.972 -22.589 1.486 1.00 95.56 115 ALA A CA 1
ATOM 883 C C . ALA A 1 115 ? -8.449 -22.359 1.477 1.00 95.56 115 ALA A C 1
ATOM 885 O O . ALA A 1 115 ? -7.758 -22.870 2.353 1.00 95.56 115 ALA A O 1
ATOM 886 N N . ASP A 1 116 ? -7.942 -21.560 0.536 1.00 96.56 116 ASP A N 1
ATOM 887 C CA . ASP A 1 116 ? -6.504 -21.371 0.341 1.00 96.56 116 ASP A CA 1
ATOM 888 C C . ASP A 1 116 ? -5.992 -20.089 1.015 1.00 96.56 116 ASP A C 1
ATOM 890 O O . ASP A 1 116 ? -4.792 -19.945 1.246 1.00 96.56 116 ASP A O 1
ATOM 894 N N . ARG A 1 117 ? -6.879 -19.144 1.365 1.00 93.88 117 ARG A N 1
ATOM 895 C CA . ARG A 1 117 ? -6.493 -17.784 1.798 1.00 93.88 117 ARG A CA 1
ATOM 896 C C . ARG A 1 117 ? -5.556 -17.769 2.999 1.00 93.88 117 ARG A C 1
ATOM 898 O O . ARG A 1 117 ? -4.638 -16.957 3.037 1.00 93.88 117 ARG A O 1
ATOM 905 N N . GLU A 1 118 ? -5.756 -18.667 3.961 1.00 92.06 118 GLU A N 1
ATOM 906 C CA . GLU A 1 118 ? -4.889 -18.760 5.140 1.00 92.06 118 GLU A CA 1
ATOM 907 C C . GLU A 1 118 ? -3.468 -19.212 4.764 1.00 92.06 118 GLU A C 1
ATOM 909 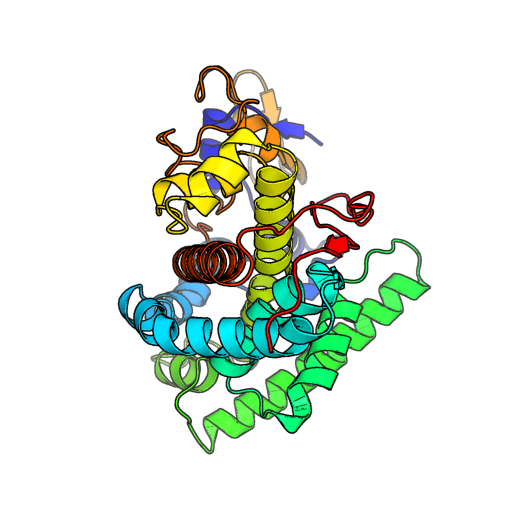O O . GLU A 1 118 ? -2.482 -18.653 5.245 1.00 92.06 118 GLU A O 1
ATOM 914 N N . GLN A 1 119 ? -3.347 -20.195 3.867 1.00 92.88 119 GLN A N 1
ATOM 915 C CA . GLN A 1 119 ? -2.053 -20.647 3.359 1.00 92.88 119 GLN A CA 1
ATOM 916 C C . GLN A 1 119 ? -1.349 -19.530 2.588 1.00 92.88 119 GLN A C 1
ATOM 918 O O . GLN A 1 119 ? -0.180 -19.251 2.854 1.00 92.88 119 GLN A O 1
ATOM 923 N N . ILE A 1 120 ? -2.075 -18.866 1.688 1.00 93.00 120 ILE A N 1
ATOM 924 C CA . ILE A 1 120 ? -1.548 -17.757 0.889 1.00 93.00 120 ILE A CA 1
ATOM 925 C C . ILE A 1 120 ? -1.101 -16.601 1.775 1.00 93.00 120 ILE A C 1
ATOM 927 O O . ILE A 1 120 ? -0.038 -16.030 1.541 1.00 93.00 120 ILE A O 1
ATOM 931 N N . HIS A 1 121 ? -1.852 -16.298 2.834 1.00 91.00 121 HIS A N 1
ATOM 932 C CA . HIS A 1 121 ? -1.451 -15.293 3.808 1.00 91.00 121 HIS A CA 1
ATOM 933 C C . HIS A 1 121 ? -0.124 -15.643 4.482 1.00 91.00 121 HIS A C 1
ATOM 935 O O . HIS A 1 121 ? 0.788 -14.818 4.485 1.00 91.00 121 HIS A O 1
ATOM 941 N N . ARG A 1 122 ? 0.031 -16.877 4.980 1.00 89.75 122 ARG A N 1
ATOM 942 C CA . ARG A 1 122 ? 1.287 -17.315 5.611 1.00 89.75 122 ARG A CA 1
ATOM 943 C C . ARG A 1 122 ? 2.475 -17.245 4.654 1.00 89.75 122 ARG A C 1
ATOM 945 O O . ARG A 1 122 ? 3.547 -16.808 5.056 1.00 89.75 122 ARG A O 1
ATOM 952 N N . GLN A 1 123 ? 2.293 -17.653 3.399 1.00 90.88 123 GLN A N 1
ATOM 953 C CA . GLN A 1 123 ? 3.350 -17.604 2.384 1.00 90.88 123 GLN A CA 1
ATOM 954 C C . GLN A 1 123 ? 3.730 -16.161 2.035 1.00 90.88 123 GLN A C 1
ATOM 956 O O . GLN A 1 123 ? 4.913 -15.831 1.984 1.00 90.88 123 GLN A O 1
ATOM 961 N N . ALA A 1 124 ? 2.741 -15.280 1.863 1.00 89.06 124 ALA A N 1
ATOM 962 C CA . ALA A 1 124 ? 2.971 -13.863 1.609 1.00 89.06 124 ALA A CA 1
ATOM 963 C C . ALA A 1 124 ? 3.702 -13.180 2.780 1.00 89.06 124 ALA A C 1
ATOM 965 O O . ALA A 1 124 ? 4.679 -12.465 2.564 1.00 89.06 124 ALA A O 1
ATOM 966 N N . GLN A 1 125 ? 3.301 -13.474 4.020 1.00 87.75 125 GLN A N 1
ATOM 967 C CA . GLN A 1 125 ? 3.984 -12.985 5.219 1.00 87.75 125 GLN A CA 1
ATOM 968 C C . GLN A 1 125 ? 5.416 -13.509 5.330 1.00 87.75 125 GLN A C 1
ATOM 970 O O . GLN A 1 125 ? 6.319 -12.738 5.633 1.00 87.75 125 GLN A O 1
ATOM 975 N N . ALA A 1 126 ? 5.646 -14.799 5.077 1.00 86.75 126 ALA A N 1
ATOM 976 C CA . ALA A 1 126 ? 6.982 -15.386 5.134 1.00 86.75 126 ALA A CA 1
ATOM 977 C C . ALA A 1 126 ? 7.912 -14.816 4.049 1.00 86.75 126 ALA A C 1
ATOM 979 O O . ALA A 1 126 ? 9.091 -14.599 4.315 1.00 86.75 126 ALA A O 1
ATOM 980 N N . MET A 1 127 ? 7.382 -14.513 2.859 1.00 84.81 127 MET A N 1
ATOM 981 C CA . MET A 1 127 ? 8.121 -13.825 1.794 1.00 84.81 127 MET A CA 1
ATOM 982 C C . MET A 1 127 ? 8.564 -12.412 2.212 1.00 84.81 127 MET A C 1
ATOM 984 O O . MET A 1 127 ? 9.626 -11.958 1.788 1.00 84.81 127 MET A O 1
ATOM 988 N N . LEU A 1 128 ? 7.755 -11.718 3.015 1.00 80.25 128 LEU A N 1
ATOM 989 C CA . LEU A 1 128 ? 7.998 -10.343 3.466 1.00 80.25 128 LEU A CA 1
ATOM 990 C C . LEU A 1 128 ? 8.681 -10.244 4.834 1.00 80.25 128 LEU A C 1
ATOM 992 O O . LEU A 1 128 ? 9.014 -9.146 5.283 1.00 80.25 128 LEU A O 1
ATOM 996 N N . ALA A 1 129 ? 8.890 -11.372 5.511 1.00 77.44 129 ALA A N 1
ATOM 997 C CA . ALA A 1 129 ? 9.474 -11.394 6.839 1.00 77.44 129 ALA A CA 1
ATOM 998 C C . ALA A 1 129 ? 10.868 -10.747 6.825 1.00 77.44 129 ALA A C 1
ATOM 1000 O O . ALA A 1 129 ? 11.765 -11.151 6.083 1.00 77.44 129 ALA A O 1
ATOM 1001 N N . ALA A 1 130 ? 11.042 -9.723 7.662 1.00 61.09 130 ALA A N 1
ATOM 1002 C CA . ALA A 1 130 ? 12.294 -8.993 7.763 1.00 61.09 130 ALA A CA 1
ATOM 1003 C C . ALA A 1 130 ? 13.374 -9.858 8.431 1.00 61.09 130 ALA A C 1
ATOM 1005 O O . ALA A 1 130 ? 13.191 -10.371 9.534 1.00 61.09 130 ALA A O 1
ATOM 1006 N N . GLY A 1 131 ? 14.525 -9.967 7.774 1.00 61.72 131 GLY A N 1
ATOM 1007 C CA . GLY A 1 131 ? 15.716 -10.615 8.304 1.00 61.72 131 GLY A CA 1
ATOM 1008 C C . GLY A 1 131 ? 16.858 -10.530 7.298 1.00 61.72 131 GLY A C 1
ATOM 1009 O O . GLY A 1 131 ? 16.642 -10.627 6.093 1.00 61.72 131 GLY A O 1
ATOM 1010 N N . PHE A 1 132 ? 18.071 -10.301 7.796 1.00 64.50 132 PHE A N 1
ATOM 1011 C CA . PHE A 1 132 ? 19.280 -10.183 6.970 1.00 64.50 132 PHE A CA 1
ATOM 1012 C C . PHE A 1 132 ? 20.221 -11.381 7.125 1.00 64.50 132 PHE A C 1
ATOM 1014 O O . PHE A 1 132 ? 21.278 -11.410 6.500 1.00 64.50 132 PHE A O 1
ATOM 1021 N N . ASP A 1 133 ? 19.863 -12.353 7.968 1.00 78.69 133 ASP A N 1
ATOM 1022 C CA . ASP A 1 133 ? 20.611 -13.599 8.073 1.00 78.69 133 ASP A CA 1
ATOM 1023 C C . ASP A 1 133 ? 20.223 -14.584 6.960 1.00 78.69 133 ASP A C 1
ATOM 1025 O O . ASP A 1 133 ? 19.145 -14.512 6.364 1.00 78.69 133 ASP A O 1
ATOM 1029 N N . GLU A 1 134 ? 21.125 -15.522 6.674 1.00 78.81 134 GLU A N 1
ATOM 1030 C CA . GLU A 1 134 ? 20.957 -16.505 5.600 1.00 78.81 134 GLU A CA 1
ATOM 1031 C C . GLU A 1 134 ? 19.706 -17.377 5.776 1.00 78.81 134 GLU A C 1
ATOM 1033 O O . GLU A 1 134 ? 19.109 -17.798 4.786 1.00 78.81 134 GLU A O 1
ATOM 1038 N N . THR A 1 135 ? 19.282 -17.635 7.018 1.00 83.25 135 THR A N 1
ATOM 1039 C CA . THR A 1 135 ? 18.121 -18.491 7.300 1.00 83.25 135 THR A CA 1
ATOM 1040 C C . THR A 1 135 ? 16.828 -17.768 6.945 1.00 83.25 135 THR A C 1
ATOM 1042 O O . THR A 1 135 ? 15.972 -18.339 6.268 1.00 83.25 135 THR A O 1
ATOM 1045 N N . ALA A 1 136 ? 16.702 -16.502 7.345 1.00 78.69 136 ALA A N 1
ATOM 1046 C CA . ALA A 1 136 ? 15.575 -15.650 6.988 1.00 78.69 136 ALA A CA 1
ATOM 1047 C C . ALA A 1 136 ? 15.486 -15.446 5.467 1.00 78.69 136 ALA A C 1
ATOM 1049 O O . ALA A 1 136 ? 14.412 -15.601 4.887 1.00 78.69 136 ALA A O 1
ATOM 1050 N N . ILE A 1 137 ? 16.622 -15.195 4.805 1.00 79.00 137 ILE A N 1
ATOM 1051 C CA . ILE A 1 137 ? 16.687 -15.042 3.344 1.00 79.00 137 ILE A CA 1
ATOM 1052 C C . ILE A 1 137 ? 16.248 -16.332 2.634 1.00 79.00 137 ILE A C 1
ATOM 1054 O O . ILE A 1 137 ? 15.450 -16.280 1.696 1.00 79.00 137 ILE A O 1
ATOM 1058 N N . ALA A 1 138 ? 16.729 -17.496 3.082 1.00 82.56 138 ALA A N 1
ATOM 1059 C CA . ALA A 1 138 ? 16.350 -18.782 2.501 1.00 82.56 138 ALA A CA 1
ATOM 1060 C C . ALA A 1 138 ? 14.854 -19.089 2.694 1.00 82.56 138 ALA A C 1
ATOM 1062 O O . ALA A 1 138 ? 14.195 -19.538 1.754 1.00 82.56 138 ALA A O 1
ATOM 1063 N N . ALA A 1 139 ? 14.305 -18.810 3.880 1.00 84.12 139 ALA A N 1
ATOM 1064 C CA . ALA A 1 139 ? 12.885 -18.993 4.170 1.00 84.12 139 ALA A CA 1
ATOM 1065 C C . ALA A 1 139 ? 11.996 -18.082 3.306 1.00 84.12 139 ALA A C 1
ATOM 1067 O O . ALA A 1 139 ? 11.024 -18.557 2.717 1.00 84.12 139 ALA A O 1
ATOM 1068 N N . ALA A 1 140 ? 12.362 -16.804 3.164 1.00 84.12 140 ALA A N 1
ATOM 1069 C CA . ALA A 1 140 ? 11.658 -15.864 2.294 1.00 84.12 140 ALA A CA 1
ATOM 1070 C C . ALA A 1 140 ? 11.711 -16.302 0.820 1.00 84.12 140 ALA A C 1
ATOM 1072 O O . ALA A 1 140 ? 10.703 -16.240 0.117 1.00 84.12 140 ALA A O 1
ATOM 1073 N N . GLY A 1 141 ? 12.861 -16.808 0.359 1.00 84.56 141 GLY A N 1
ATOM 1074 C CA . GLY A 1 141 ? 13.017 -17.369 -0.985 1.00 84.56 141 GLY A CA 1
ATOM 1075 C C . GLY A 1 141 ? 12.132 -18.595 -1.233 1.00 84.56 141 GLY A C 1
ATOM 1076 O O . GLY A 1 141 ? 11.486 -18.678 -2.278 1.00 84.56 141 GLY A O 1
ATOM 1077 N N . ALA A 1 142 ? 12.051 -19.515 -0.266 1.00 88.44 142 ALA A N 1
ATOM 1078 C CA . ALA A 1 142 ? 11.172 -20.681 -0.344 1.00 88.44 142 ALA A CA 1
ATOM 1079 C C . ALA A 1 142 ? 9.693 -20.268 -0.403 1.00 88.44 142 ALA A C 1
ATOM 1081 O O . ALA A 1 142 ? 8.979 -20.680 -1.315 1.00 88.44 142 ALA A O 1
ATOM 1082 N N . ALA A 1 143 ? 9.259 -19.376 0.492 1.00 90.31 143 ALA A N 1
ATOM 1083 C CA . ALA A 1 143 ? 7.893 -18.857 0.506 1.00 90.31 143 ALA A CA 1
ATOM 1084 C C . ALA A 1 143 ? 7.533 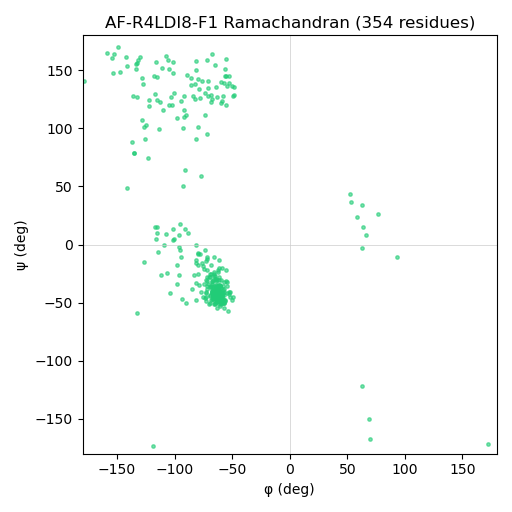-18.108 -0.790 1.00 90.31 143 ALA A C 1
ATOM 1086 O O . ALA A 1 143 ? 6.432 -18.267 -1.318 1.00 90.31 143 ALA A O 1
ATOM 1087 N N . ALA A 1 144 ? 8.474 -17.337 -1.347 1.00 88.50 144 ALA A N 1
ATOM 1088 C CA . ALA A 1 144 ? 8.301 -16.672 -2.635 1.00 88.50 144 ALA A CA 1
ATOM 1089 C C . ALA A 1 144 ? 8.140 -17.670 -3.795 1.00 88.50 144 ALA A C 1
ATOM 1091 O O . ALA A 1 144 ? 7.391 -17.386 -4.732 1.00 88.50 144 ALA A O 1
ATOM 1092 N N . GLY A 1 145 ? 8.827 -18.816 -3.737 1.00 91.06 145 GLY A N 1
ATOM 1093 C CA . GLY A 1 145 ? 8.676 -19.923 -4.683 1.00 91.06 145 GLY A CA 1
ATOM 1094 C C . GLY A 1 145 ? 7.317 -20.612 -4.563 1.00 91.06 145 GLY A C 1
ATOM 1095 O O . GLY A 1 145 ? 6.617 -20.754 -5.559 1.00 91.06 145 GLY A O 1
ATOM 1096 N N . GLU A 1 146 ? 6.888 -20.949 -3.347 1.00 93.94 146 GLU A N 1
ATOM 1097 C CA . GLU A 1 146 ? 5.579 -21.578 -3.124 1.00 93.94 146 GLU A CA 1
ATOM 1098 C C . GLU A 1 146 ? 4.414 -20.674 -3.553 1.00 93.94 146 GLU A C 1
ATOM 1100 O O . GLU A 1 146 ? 3.473 -21.129 -4.205 1.00 93.94 146 GLU A O 1
ATOM 1105 N N . LEU A 1 147 ? 4.485 -19.378 -3.224 1.00 93.25 147 LEU A N 1
ATOM 1106 C CA . LEU A 1 147 ? 3.490 -18.398 -3.657 1.00 93.25 147 LEU A CA 1
ATOM 1107 C C . LEU A 1 147 ? 3.492 -18.244 -5.184 1.00 93.25 147 LEU A C 1
ATOM 1109 O O . LEU A 1 147 ? 2.433 -18.091 -5.795 1.00 93.25 147 LEU A O 1
ATOM 1113 N N . TRP A 1 148 ? 4.672 -18.283 -5.809 1.00 94.25 148 TRP A N 1
ATOM 1114 C CA . TRP A 1 148 ? 4.794 -18.255 -7.263 1.00 94.25 148 TRP A CA 1
ATOM 1115 C C . TRP A 1 148 ? 4.118 -19.464 -7.909 1.00 94.25 148 TRP A C 1
ATOM 1117 O O . TRP A 1 148 ? 3.331 -19.282 -8.838 1.00 94.25 148 TRP A O 1
ATOM 1127 N N . ASP A 1 149 ? 4.395 -20.671 -7.417 1.00 96.31 149 ASP A N 1
ATOM 1128 C CA . ASP A 1 149 ? 3.831 -21.911 -7.953 1.00 96.31 149 ASP A CA 1
ATOM 1129 C C . ASP A 1 149 ? 2.307 -21.921 -7.822 1.00 96.31 149 ASP A C 1
ATOM 1131 O O . ASP A 1 149 ? 1.604 -22.164 -8.805 1.00 96.31 149 ASP A O 1
ATOM 1135 N N . TYR A 1 150 ? 1.787 -21.525 -6.657 1.00 97.25 150 TYR A N 1
ATOM 1136 C CA . TYR A 1 150 ? 0.347 -21.388 -6.459 1.00 97.25 150 TYR A CA 1
ATOM 1137 C C . TYR A 1 150 ? -0.285 -20.400 -7.450 1.00 97.25 150 TYR A C 1
ATOM 1139 O O . TYR A 1 150 ? -1.277 -20.712 -8.110 1.00 97.25 150 TYR A O 1
ATOM 1147 N N . LEU A 1 151 ? 0.283 -19.197 -7.583 1.00 96.50 151 LEU A N 1
ATOM 1148 C CA . LEU A 1 151 ? -0.251 -18.180 -8.493 1.00 96.50 151 LEU A CA 1
ATOM 1149 C C . LEU A 1 151 ? -0.122 -18.597 -9.962 1.00 96.50 151 LEU A C 1
ATOM 1151 O O . LEU A 1 151 ? -0.962 -18.215 -10.781 1.00 96.50 151 LEU A O 1
ATOM 1155 N N . ALA A 1 152 ? 0.895 -19.386 -10.308 1.00 97.25 152 ALA A N 1
ATOM 1156 C CA . ALA A 1 152 ? 1.053 -19.969 -11.633 1.00 97.25 152 ALA A CA 1
ATOM 1157 C C . ALA A 1 152 ? -0.053 -20.986 -11.944 1.00 97.25 152 ALA A C 1
ATOM 1159 O O . ALA A 1 152 ? -0.660 -20.912 -13.018 1.00 97.25 152 ALA A O 1
ATOM 1160 N N . ASP A 1 153 ? -0.361 -21.869 -10.997 1.00 97.75 153 ASP A N 1
ATOM 1161 C CA . ASP A 1 153 ? -1.448 -22.838 -11.122 1.00 97.75 153 ASP A CA 1
ATOM 1162 C C . ASP A 1 153 ? -2.814 -22.148 -11.177 1.00 97.75 153 ASP A C 1
ATOM 1164 O O . ASP A 1 153 ? -3.632 -22.458 -12.050 1.00 97.75 153 ASP A O 1
ATOM 1168 N N . LEU A 1 154 ? -3.035 -21.145 -10.322 1.00 97.75 154 LEU A N 1
ATOM 1169 C CA . LEU A 1 154 ? -4.250 -20.335 -10.335 1.00 97.75 154 LEU A CA 1
ATOM 1170 C C . LEU A 1 154 ? -4.406 -19.597 -11.671 1.00 97.75 154 LEU A C 1
ATOM 1172 O O . LEU A 1 154 ? -5.478 -19.637 -12.269 1.00 97.75 154 LEU A O 1
ATOM 1176 N N . THR A 1 155 ? -3.339 -18.992 -12.198 1.00 96.94 155 THR A N 1
ATOM 1177 C CA . THR A 1 155 ? -3.358 -18.319 -13.510 1.00 96.94 155 THR A CA 1
ATOM 1178 C C . THR A 1 155 ? -3.739 -19.288 -14.629 1.00 96.94 155 THR A C 1
ATOM 1180 O O . THR A 1 155 ? -4.571 -18.964 -15.481 1.00 96.94 155 THR A O 1
ATOM 1183 N N . ASP A 1 156 ? -3.187 -20.502 -14.623 1.00 96.56 156 ASP A N 1
ATOM 1184 C CA . ASP A 1 156 ? -3.536 -21.521 -15.613 1.00 96.56 156 ASP A CA 1
ATOM 1185 C C . ASP A 1 156 ? -4.973 -22.031 -15.448 1.00 96.56 156 ASP A C 1
ATOM 1187 O O . ASP A 1 156 ? -5.655 -22.293 -16.444 1.00 96.56 156 ASP A O 1
ATOM 1191 N N . GLN A 1 157 ? -5.465 -22.152 -14.214 1.00 97.00 157 GLN A N 1
ATOM 1192 C CA . GLN A 1 157 ? -6.857 -22.497 -13.946 1.00 97.00 157 GLN A CA 1
ATOM 1193 C C . GLN A 1 157 ? -7.800 -21.416 -14.477 1.00 97.00 157 GLN A C 1
ATOM 1195 O O . GLN A 1 157 ? -8.726 -21.749 -15.215 1.00 97.00 157 GLN A O 1
ATOM 1200 N N . LYS A 1 158 ? -7.545 -20.138 -14.170 1.00 96.56 158 LYS A N 1
ATOM 1201 C CA . LYS A 1 158 ? -8.353 -19.002 -14.643 1.00 96.56 158 LYS A CA 1
ATOM 1202 C C . LYS A 1 158 ? -8.302 -18.850 -16.160 1.00 96.56 158 LYS A C 1
ATOM 1204 O O . LYS A 1 158 ? -9.303 -18.499 -16.771 1.00 96.56 158 LYS A O 1
ATOM 1209 N N . ARG A 1 159 ? -7.187 -19.213 -16.804 1.00 94.56 159 ARG A N 1
ATOM 1210 C CA . ARG A 1 159 ? -7.106 -19.274 -18.272 1.00 94.56 159 ARG A CA 1
ATOM 1211 C C . ARG A 1 159 ? -8.058 -20.315 -18.874 1.00 94.56 159 ARG A C 1
ATOM 1213 O O . ARG A 1 159 ? -8.627 -20.068 -19.932 1.00 94.56 159 ARG A O 1
ATOM 1220 N N . ARG A 1 160 ? -8.223 -21.479 -18.233 1.00 96.31 160 ARG A N 1
ATOM 1221 C CA . ARG A 1 160 ? -9.143 -22.543 -18.694 1.00 96.31 160 ARG A CA 1
ATOM 1222 C C . ARG A 1 160 ? -10.592 -22.285 -18.278 1.00 96.31 160 ARG A C 1
ATOM 1224 O O . ARG A 1 160 ? -11.514 -22.649 -19.004 1.00 96.31 160 ARG A O 1
ATOM 1231 N N . HIS A 1 161 ? -10.779 -21.670 -17.115 1.00 96.19 161 HIS A N 1
ATOM 1232 C CA . HIS A 1 161 ? -12.069 -21.405 -16.488 1.00 96.19 161 HIS A CA 1
ATOM 1233 C C . HIS A 1 161 ? -12.102 -19.967 -15.947 1.00 96.19 161 HIS A C 1
ATOM 1235 O O . HIS A 1 161 ? -11.914 -19.770 -14.742 1.00 96.19 161 HIS A O 1
ATOM 1241 N N . PRO A 1 162 ? -12.315 -18.966 -16.824 1.00 95.69 162 PRO A N 1
ATOM 1242 C CA . PRO A 1 162 ? -12.357 -17.568 -16.413 1.00 95.69 162 PRO A CA 1
ATOM 1243 C C . PRO A 1 162 ? -13.455 -17.311 -15.379 1.00 95.69 162 PRO A C 1
ATOM 1245 O O . PRO A 1 162 ? -14.562 -17.844 -15.488 1.00 95.69 162 PRO A O 1
ATOM 1248 N N . GLY A 1 163 ? -13.137 -16.486 -14.385 1.00 93.31 163 GLY A N 1
ATOM 1249 C CA . GLY A 1 163 ? -14.052 -16.021 -13.348 1.00 93.31 163 GLY A CA 1
ATOM 1250 C C . GLY A 1 163 ? -14.230 -14.503 -13.362 1.00 93.31 163 GLY A C 1
ATOM 1251 O O . GLY A 1 163 ? -13.729 -13.802 -14.239 1.00 93.31 163 GLY A O 1
ATOM 1252 N N . ASN A 1 164 ? -14.940 -13.995 -12.356 1.00 91.19 164 ASN A N 1
ATOM 1253 C CA . ASN A 1 164 ? -15.082 -12.561 -12.102 1.00 91.19 164 ASN A CA 1
ATOM 1254 C C . ASN A 1 164 ? -13.976 -12.100 -11.139 1.00 91.19 164 ASN A C 1
ATOM 1256 O O . ASN A 1 164 ? -14.253 -11.744 -9.997 1.00 91.19 164 ASN A O 1
ATOM 1260 N N . ASP A 1 165 ? -12.725 -12.188 -11.583 1.00 93.38 165 ASP A N 1
ATOM 1261 C CA . ASP A 1 165 ? -11.536 -11.863 -10.793 1.00 93.38 165 ASP A CA 1
ATOM 1262 C C . ASP A 1 165 ? -10.463 -11.170 -11.641 1.00 93.38 165 ASP A C 1
ATOM 1264 O O . ASP A 1 165 ? -10.460 -11.237 -12.872 1.00 93.38 165 ASP A O 1
ATOM 1268 N N . LEU A 1 166 ? -9.531 -10.505 -10.961 1.00 93.12 166 LEU A N 1
ATOM 1269 C CA . LEU A 1 166 ? -8.471 -9.706 -11.560 1.00 93.12 166 LEU A CA 1
ATOM 1270 C C . LEU A 1 166 ? -7.548 -10.532 -12.455 1.00 93.12 166 LEU A C 1
ATOM 1272 O O . LEU A 1 166 ? -7.090 -10.016 -13.469 1.00 93.12 166 LEU A O 1
ATOM 1276 N N . ILE A 1 167 ? -7.265 -11.790 -12.106 1.00 95.75 167 ILE A N 1
ATOM 1277 C CA . ILE A 1 167 ? -6.410 -12.657 -12.928 1.00 95.75 167 ILE A CA 1
ATOM 1278 C C . ILE A 1 167 ? -7.110 -12.953 -14.257 1.00 95.75 167 ILE A C 1
ATOM 1280 O O . ILE A 1 167 ? -6.505 -12.798 -15.318 1.00 95.75 167 ILE A O 1
ATOM 1284 N N . SER A 1 168 ? -8.395 -13.314 -14.217 1.00 95.56 168 SER A N 1
ATOM 1285 C CA . SER A 1 168 ? -9.218 -13.538 -15.412 1.00 95.56 168 SER A CA 1
ATOM 1286 C C . SER A 1 168 ? -9.326 -12.276 -16.266 1.00 95.56 168 SER A C 1
ATOM 1288 O O . SER A 1 168 ? -9.142 -12.326 -17.483 1.00 95.56 168 SER A O 1
ATOM 1290 N N . ASP A 1 169 ? -9.550 -11.129 -15.628 1.00 93.12 169 ASP A N 1
ATOM 1291 C CA . ASP A 1 169 ? -9.594 -9.833 -16.294 1.00 93.12 169 ASP A CA 1
ATOM 1292 C C . ASP A 1 169 ? -8.255 -9.445 -16.926 1.00 93.12 169 ASP A C 1
ATOM 1294 O O . ASP A 1 169 ? -8.227 -8.904 -18.029 1.00 93.12 169 ASP A O 1
ATOM 1298 N N . LEU A 1 170 ? -7.138 -9.714 -16.248 1.00 93.56 170 LEU A N 1
ATOM 1299 C CA . LEU A 1 170 ? -5.801 -9.423 -16.751 1.00 93.56 170 LEU A CA 1
ATOM 1300 C C . LEU A 1 170 ? -5.467 -10.309 -17.953 1.00 93.56 170 LEU A C 1
ATOM 1302 O O . LEU A 1 170 ? -4.926 -9.807 -18.933 1.00 93.56 170 LEU A O 1
ATOM 1306 N N . ILE A 1 171 ? -5.836 -11.595 -17.906 1.00 94.25 171 ILE A N 1
ATOM 1307 C CA . ILE A 1 171 ? -5.729 -12.514 -19.048 1.00 94.25 171 ILE A CA 1
ATOM 1308 C C . ILE A 1 171 ? -6.559 -11.990 -20.225 1.00 94.25 171 ILE A C 1
ATOM 1310 O O . ILE A 1 171 ? -6.063 -11.965 -21.347 1.00 94.25 171 ILE A O 1
ATOM 1314 N N . ALA A 1 172 ? -7.793 -11.540 -19.983 1.00 92.31 172 ALA A N 1
ATOM 1315 C CA . ALA A 1 172 ? -8.665 -11.008 -21.029 1.00 92.31 172 ALA A CA 1
ATOM 1316 C C . ALA A 1 172 ? -8.172 -9.666 -21.600 1.00 92.31 172 ALA A C 1
ATOM 1318 O O . ALA A 1 172 ? -8.323 -9.414 -22.790 1.00 92.31 172 ALA A O 1
ATOM 1319 N N . ALA A 1 173 ? -7.577 -8.808 -20.766 1.00 89.12 173 ALA A N 1
ATOM 1320 C CA . ALA A 1 173 ? -7.030 -7.507 -21.158 1.00 89.12 173 ALA A CA 1
ATOM 1321 C C . ALA A 1 173 ? -5.645 -7.594 -21.826 1.00 89.12 173 ALA A C 1
ATOM 1323 O O . ALA A 1 173 ? -5.127 -6.567 -22.297 1.00 89.12 173 ALA A O 1
ATOM 1324 N N . ASN A 1 174 ? -5.044 -8.788 -21.839 1.00 87.06 174 ASN A N 1
ATOM 1325 C CA . ASN A 1 174 ? -3.759 -9.090 -22.452 1.00 87.06 174 ASN A CA 1
ATOM 1326 C C . ASN A 1 174 ? -3.868 -9.212 -23.982 1.00 87.06 174 ASN A C 1
ATOM 1328 O O . ASN A 1 174 ? -3.578 -10.259 -24.562 1.00 87.06 174 ASN A O 1
ATOM 1332 N N . ASP A 1 175 ? -4.320 -8.133 -24.625 1.00 73.69 175 ASP A N 1
ATOM 1333 C CA . ASP A 1 175 ? -4.445 -8.045 -26.081 1.00 73.69 175 ASP A CA 1
ATOM 1334 C C . ASP A 1 175 ? -3.112 -8.409 -26.756 1.00 73.69 175 ASP A C 1
ATOM 1336 O O . ASP A 1 175 ? -2.048 -7.982 -26.303 1.00 73.69 175 ASP A O 1
ATOM 1340 N N . GLU A 1 176 ? -3.177 -9.167 -27.855 1.00 76.31 176 GLU A N 1
ATOM 1341 C CA . GLU A 1 176 ? -2.009 -9.570 -28.661 1.00 76.31 176 GLU A CA 1
ATOM 1342 C C . GLU A 1 176 ? -0.936 -10.362 -27.884 1.00 76.31 176 GLU A C 1
ATOM 1344 O O . GLU A 1 176 ? 0.228 -10.359 -28.280 1.00 76.31 176 GLU A O 1
ATOM 1349 N N . ASP A 1 177 ? -1.305 -11.018 -26.775 1.00 76.88 177 ASP A N 1
ATOM 1350 C CA . ASP A 1 177 ? -0.377 -11.744 -25.896 1.00 76.88 177 ASP A CA 1
ATOM 1351 C C . ASP A 1 177 ? 0.806 -10.870 -25.434 1.00 76.88 177 ASP A C 1
ATOM 1353 O O . ASP A 1 177 ? 1.941 -11.335 -25.296 1.00 76.88 177 ASP A O 1
ATOM 1357 N N . GLN A 1 178 ? 0.537 -9.580 -25.182 1.00 81.44 178 GLN A N 1
ATOM 1358 C CA . GLN A 1 178 ? 1.565 -8.615 -24.785 1.00 81.44 178 GLN A CA 1
ATOM 1359 C C . GLN A 1 178 ? 2.316 -9.028 -23.524 1.00 81.44 178 GLN A C 1
ATOM 1361 O O . GLN A 1 178 ? 3.489 -8.699 -23.435 1.00 81.44 178 GLN A O 1
ATOM 1366 N N . LEU A 1 179 ? 1.676 -9.713 -22.577 1.00 90.94 179 LEU A N 1
ATOM 1367 C CA . LEU A 1 179 ? 2.275 -10.316 -21.390 1.00 90.94 179 LEU A CA 1
ATOM 1368 C C . LEU A 1 179 ? 2.469 -11.814 -21.594 1.00 90.94 179 LEU A C 1
ATOM 1370 O O . LEU A 1 179 ? 1.527 -12.545 -21.916 1.00 90.94 179 LEU A O 1
ATOM 1374 N N . SER A 1 180 ? 3.671 -12.294 -21.298 1.00 93.94 180 SER A N 1
ATOM 1375 C CA . SER A 1 180 ? 3.935 -13.726 -21.203 1.00 93.94 180 SER A CA 1
ATOM 1376 C C . SER A 1 180 ? 3.204 -14.352 -20.006 1.00 93.94 180 SER A C 1
ATOM 1378 O O . SER A 1 180 ? 2.812 -13.674 -19.053 1.00 93.94 180 SER A O 1
ATOM 1380 N N . ARG A 1 181 ? 3.079 -15.690 -19.984 1.00 93.62 181 ARG A N 1
ATOM 1381 C CA . ARG A 1 181 ? 2.571 -16.414 -18.798 1.00 93.62 181 ARG A CA 1
ATOM 1382 C C . ARG A 1 181 ? 3.342 -16.024 -17.534 1.00 93.62 181 ARG A C 1
ATOM 1384 O O . ARG A 1 181 ? 2.734 -15.832 -16.490 1.00 93.62 181 ARG A O 1
ATOM 1391 N N . ARG A 1 182 ? 4.667 -15.911 -17.634 1.00 94.31 182 ARG A N 1
ATOM 1392 C CA . ARG A 1 182 ? 5.533 -15.550 -16.509 1.00 94.31 182 ARG A CA 1
ATOM 1393 C C . ARG A 1 182 ? 5.218 -14.145 -15.986 1.00 94.31 182 ARG A C 1
ATOM 1395 O O . ARG A 1 182 ? 5.135 -13.963 -14.778 1.00 94.31 182 ARG A O 1
ATOM 1402 N N . GLU A 1 183 ? 4.969 -13.193 -16.876 1.00 95.12 183 GLU A N 1
ATOM 1403 C CA . GLU A 1 183 ? 4.623 -11.811 -16.515 1.00 95.12 183 GLU A CA 1
ATOM 1404 C C . GLU A 1 183 ? 3.221 -11.687 -15.913 1.00 95.12 183 GLU A C 1
ATOM 1406 O O . GLU A 1 183 ? 3.027 -10.899 -14.994 1.00 95.12 183 GLU A O 1
ATOM 1411 N N . LEU A 1 184 ? 2.252 -12.498 -16.354 1.00 94.94 184 LEU A N 1
ATOM 1412 C CA . LEU A 1 184 ? 0.927 -12.572 -15.719 1.00 94.94 184 LEU A CA 1
ATOM 1413 C C . LEU A 1 184 ? 1.018 -13.063 -14.266 1.00 94.94 184 LEU A C 1
ATOM 1415 O O . LEU A 1 184 ? 0.383 -12.497 -13.371 1.00 94.94 184 LEU A O 1
ATOM 1419 N N . VAL A 1 185 ? 1.844 -14.083 -14.016 1.00 95.50 185 VAL A N 1
ATOM 1420 C CA . VAL A 1 185 ? 2.097 -14.593 -12.659 1.00 95.50 185 VAL A CA 1
ATOM 1421 C C . VAL A 1 185 ? 2.841 -13.550 -11.824 1.00 95.50 185 VAL A C 1
ATOM 1423 O O . VAL A 1 185 ? 2.436 -13.266 -10.697 1.00 95.50 185 VAL A O 1
ATOM 1426 N N . ALA A 1 186 ? 3.871 -12.910 -12.387 1.00 94.50 186 ALA A N 1
ATOM 1427 C CA . ALA A 1 186 ? 4.612 -11.842 -11.718 1.00 94.50 186 ALA A CA 1
ATOM 1428 C C . ALA A 1 186 ? 3.708 -10.651 -11.355 1.00 94.50 186 ALA A C 1
ATOM 1430 O O . ALA A 1 186 ? 3.790 -10.135 -10.240 1.00 94.50 186 ALA A O 1
ATOM 1431 N N . ALA A 1 187 ? 2.804 -10.252 -12.254 1.00 94.56 187 ALA A N 1
ATOM 1432 C CA . ALA A 1 187 ? 1.811 -9.213 -12.007 1.00 94.56 187 ALA A CA 1
ATOM 1433 C C . ALA A 1 187 ? 0.839 -9.602 -10.880 1.00 94.56 187 ALA A C 1
ATOM 1435 O O . ALA A 1 187 ? 0.593 -8.796 -9.985 1.00 94.56 187 ALA A O 1
ATOM 1436 N N . SER A 1 188 ? 0.345 -10.843 -10.877 1.00 94.50 188 SER A N 1
ATOM 1437 C CA . SER A 1 188 ? -0.545 -11.359 -9.824 1.00 94.50 188 SER A CA 1
ATOM 1438 C C . SER A 1 188 ? 0.148 -11.380 -8.458 1.00 94.50 188 SER A C 1
ATOM 1440 O O . SER A 1 188 ? -0.432 -10.958 -7.459 1.00 94.50 188 SER A O 1
ATOM 1442 N N . ARG A 1 189 ? 1.424 -11.788 -8.420 1.00 93.25 189 ARG A N 1
ATOM 1443 C CA . ARG A 1 189 ? 2.251 -11.763 -7.204 1.00 93.25 189 ARG A CA 1
ATOM 1444 C C . ARG A 1 189 ? 2.495 -10.340 -6.713 1.00 93.25 189 ARG A C 1
ATOM 1446 O O . ARG A 1 189 ? 2.369 -10.089 -5.519 1.00 93.25 189 ARG A O 1
ATOM 1453 N N . LEU A 1 190 ? 2.817 -9.408 -7.613 1.00 92.88 190 LEU A N 1
ATOM 1454 C CA . LEU A 1 190 ? 2.985 -7.999 -7.252 1.00 92.88 190 LEU A CA 1
ATOM 1455 C C . LEU A 1 190 ? 1.707 -7.448 -6.616 1.00 92.88 190 LEU A C 1
ATOM 1457 O O . LEU A 1 190 ? 1.785 -6.806 -5.575 1.00 92.88 190 LEU A O 1
ATOM 1461 N N . VAL A 1 191 ? 0.546 -7.708 -7.223 1.00 93.62 191 VAL A N 1
ATOM 1462 C CA . VAL A 1 191 ? -0.746 -7.258 -6.693 1.00 93.62 191 VAL A CA 1
ATOM 1463 C C . VAL A 1 191 ? -1.018 -7.860 -5.316 1.00 93.62 191 VAL A C 1
ATOM 1465 O O . VAL A 1 191 ? -1.399 -7.115 -4.419 1.00 93.62 191 VAL A O 1
ATOM 1468 N N . MET A 1 192 ? -0.775 -9.163 -5.132 1.00 92.50 192 MET A N 1
ATOM 1469 C CA . MET A 1 192 ? -0.923 -9.838 -3.838 1.00 92.50 192 MET A CA 1
ATOM 1470 C C . MET A 1 192 ? -0.115 -9.121 -2.754 1.00 92.50 192 MET A C 1
ATOM 1472 O O . MET A 1 192 ? -0.674 -8.662 -1.766 1.00 92.50 192 MET A O 1
ATOM 1476 N N . ILE A 1 193 ? 1.195 -8.986 -2.969 1.00 88.81 193 ILE A N 1
ATOM 1477 C CA . ILE A 1 193 ? 2.135 -8.472 -1.970 1.00 88.81 193 ILE A CA 1
ATOM 1478 C C . ILE A 1 193 ? 1.937 -6.972 -1.719 1.00 88.81 193 ILE A C 1
ATOM 1480 O O . ILE A 1 193 ? 1.764 -6.552 -0.577 1.00 88.81 193 ILE A O 1
ATOM 1484 N N . ALA A 1 194 ? 1.907 -6.160 -2.779 1.00 88.56 194 ALA A N 1
ATOM 1485 C CA . ALA A 1 194 ? 1.770 -4.709 -2.651 1.00 88.56 194 ALA A CA 1
ATOM 1486 C C . ALA A 1 194 ? 0.377 -4.284 -2.159 1.00 88.56 194 ALA A C 1
ATOM 1488 O O . ALA A 1 194 ? 0.236 -3.200 -1.594 1.00 88.56 194 ALA A O 1
ATOM 1489 N N . GLY A 1 195 ? -0.646 -5.113 -2.394 1.00 86.06 195 GLY A N 1
ATOM 1490 C CA . GLY A 1 195 ? -2.031 -4.815 -2.048 1.00 86.06 195 GLY A CA 1
ATOM 1491 C C . GLY A 1 195 ? -2.316 -4.887 -0.551 1.00 86.06 195 GLY A C 1
ATOM 1492 O O . GLY A 1 195 ? -3.005 -4.006 -0.037 1.00 86.06 195 GLY A O 1
ATOM 1493 N N . TYR A 1 196 ? -1.778 -5.888 0.157 1.00 89.81 196 TYR A N 1
ATOM 1494 C CA . TYR A 1 196 ? -2.122 -6.077 1.568 1.00 89.81 196 TYR A CA 1
ATOM 1495 C C . TYR A 1 196 ? -1.146 -5.401 2.539 1.00 89.81 196 TYR A C 1
ATOM 1497 O O . TYR A 1 196 ? -1.612 -4.721 3.448 1.00 89.81 196 TYR A O 1
ATOM 1505 N N . GLU A 1 197 ? 0.177 -5.543 2.386 1.00 89.50 197 GLU A N 1
ATOM 1506 C CA . GLU A 1 197 ? 1.133 -5.140 3.437 1.00 89.50 197 GLU A CA 1
ATOM 1507 C C . GLU A 1 197 ? 1.111 -3.625 3.690 1.00 89.50 197 GLU A C 1
ATOM 1509 O O . GLU A 1 197 ? 0.956 -3.176 4.829 1.00 89.50 197 GLU A O 1
ATOM 1514 N N . LEU A 1 198 ? 1.188 -2.834 2.616 1.00 93.88 198 LEU A N 1
ATOM 1515 C CA . LEU A 1 198 ? 1.162 -1.373 2.693 1.00 93.88 198 LEU A CA 1
ATOM 1516 C C . LEU A 1 198 ? -0.183 -0.870 3.219 1.00 93.88 198 LEU A C 1
ATOM 1518 O O . LEU A 1 198 ? -0.223 -0.031 4.114 1.00 93.88 198 LEU A O 1
ATOM 1522 N N . THR A 1 199 ? -1.291 -1.408 2.711 1.00 96.69 199 THR A N 1
ATOM 1523 C CA . THR A 1 199 ? -2.634 -1.008 3.151 1.00 96.69 199 THR A CA 1
ATOM 1524 C C . THR A 1 199 ? -2.864 -1.372 4.621 1.00 96.69 199 THR A C 1
ATOM 1526 O O . THR A 1 199 ? -3.405 -0.564 5.371 1.00 96.69 199 THR A O 1
ATOM 1529 N N . SER A 1 200 ? -2.361 -2.526 5.073 1.00 96.12 200 SER A N 1
ATOM 1530 C CA . SER A 1 200 ? -2.442 -2.951 6.478 1.00 96.12 200 SER A CA 1
ATOM 1531 C C . SER A 1 200 ? -1.680 -2.005 7.404 1.00 96.12 200 SER A C 1
ATOM 1533 O O . SER A 1 200 ? -2.206 -1.585 8.439 1.00 96.12 200 SER A O 1
ATOM 1535 N N . GLY A 1 201 ? -0.448 -1.648 7.018 1.00 96.00 201 GLY A N 1
ATOM 1536 C CA . GLY A 1 201 ? 0.376 -0.679 7.739 1.00 96.00 201 GLY A CA 1
ATOM 1537 C C . GLY A 1 201 ? -0.277 0.699 7.784 1.00 96.00 201 GLY A C 1
ATOM 1538 O O . GLY A 1 201 ? -0.343 1.313 8.846 1.00 96.00 201 GLY A O 1
ATOM 1539 N N . PHE A 1 202 ? -0.844 1.148 6.661 1.00 97.88 202 PHE A N 1
ATOM 1540 C CA . PHE A 1 202 ? -1.560 2.417 6.588 1.00 97.88 202 PHE A CA 1
ATOM 1541 C C . PHE A 1 202 ? -2.762 2.453 7.537 1.00 97.88 202 PHE A C 1
ATOM 1543 O O . PHE A 1 202 ? -2.853 3.366 8.355 1.00 97.88 202 PHE A O 1
ATOM 1550 N N . ILE A 1 203 ? -3.658 1.463 7.470 1.00 98.44 203 ILE A N 1
ATOM 1551 C CA . ILE A 1 203 ? -4.842 1.413 8.340 1.00 98.44 203 ILE A CA 1
ATOM 1552 C C . ILE A 1 203 ? -4.415 1.399 9.813 1.00 98.44 203 ILE A C 1
ATOM 1554 O O . ILE A 1 203 ? -4.958 2.160 10.612 1.00 98.44 203 ILE A O 1
ATOM 1558 N N . GLY A 1 204 ? -3.408 0.594 10.170 1.00 98.06 204 GLY A N 1
ATOM 1559 C CA . GLY A 1 204 ? -2.870 0.545 11.533 1.00 98.06 204 GLY A CA 1
ATOM 1560 C C . GLY A 1 204 ? -2.321 1.887 12.014 1.00 98.06 204 GLY A C 1
ATOM 1561 O O . GLY A 1 204 ? -2.720 2.364 13.077 1.00 98.06 204 GLY A O 1
ATOM 1562 N N . ASN A 1 205 ? -1.455 2.524 11.223 1.00 98.12 205 ASN A N 1
ATOM 1563 C CA . ASN A 1 205 ? -0.883 3.828 11.562 1.00 98.12 205 ASN A CA 1
ATOM 1564 C C . ASN A 1 205 ? -1.964 4.907 11.678 1.00 98.12 205 ASN A C 1
ATOM 1566 O O . ASN A 1 205 ? -1.940 5.698 12.617 1.00 98.12 205 ASN A O 1
ATOM 1570 N N . ALA A 1 206 ? -2.940 4.912 10.767 1.00 97.81 206 ALA A N 1
ATOM 1571 C CA . ALA A 1 206 ? -4.037 5.868 10.773 1.00 97.81 206 ALA A CA 1
ATOM 1572 C C . ALA A 1 206 ? -4.904 5.733 12.033 1.00 97.81 206 ALA A C 1
ATOM 1574 O O . ALA A 1 206 ? -5.150 6.724 12.720 1.00 97.81 206 ALA A O 1
ATOM 1575 N N . VAL A 1 207 ? -5.321 4.511 12.382 1.00 97.69 207 VAL A N 1
ATOM 1576 C CA . VAL A 1 207 ? -6.109 4.266 13.600 1.00 97.69 207 VAL A CA 1
ATOM 1577 C C . VAL A 1 207 ? -5.309 4.649 14.843 1.00 97.69 207 VAL A C 1
ATOM 1579 O O . VAL A 1 207 ? -5.827 5.354 15.705 1.00 97.69 207 VAL A O 1
ATOM 1582 N N . HIS A 1 208 ? -4.037 4.262 14.925 1.00 98.00 208 HIS A N 1
ATOM 1583 C CA . HIS A 1 208 ? -3.176 4.658 16.037 1.00 98.00 208 HIS A CA 1
ATOM 1584 C C . HIS A 1 208 ? -3.026 6.184 16.144 1.00 98.00 208 HIS A C 1
ATOM 1586 O O . HIS A 1 208 ? -3.172 6.737 17.231 1.00 98.00 208 HIS A O 1
ATOM 1592 N N . ALA A 1 209 ? -2.802 6.886 15.030 1.00 96.75 209 ALA A N 1
ATOM 1593 C CA . ALA A 1 209 ? -2.663 8.341 15.011 1.00 96.75 209 ALA A CA 1
ATOM 1594 C C . ALA A 1 209 ? -3.926 9.068 15.503 1.00 96.75 209 ALA A C 1
ATOM 1596 O O . ALA A 1 209 ? -3.803 10.112 16.150 1.00 96.75 209 ALA A O 1
ATOM 1597 N N . LEU A 1 210 ? -5.108 8.510 15.218 1.00 96.88 210 LEU A N 1
ATOM 1598 C CA . LEU A 1 210 ? -6.401 9.012 15.681 1.00 96.88 210 LEU A CA 1
ATOM 1599 C C . LEU A 1 210 ? -6.645 8.702 17.165 1.00 96.88 210 LEU A C 1
ATOM 1601 O O . LEU A 1 210 ? -7.066 9.585 17.905 1.00 96.88 210 LEU A O 1
ATOM 1605 N N . LEU A 1 211 ? -6.368 7.477 17.625 1.00 96.12 211 LEU A N 1
ATOM 1606 C CA . LEU A 1 211 ? -6.593 7.083 19.025 1.00 96.12 211 LEU A CA 1
ATOM 1607 C C . LEU A 1 211 ? -5.598 7.723 20.000 1.00 96.12 211 LEU A C 1
ATOM 1609 O O . LEU A 1 211 ? -5.950 7.978 21.150 1.00 96.12 211 LEU A O 1
ATOM 1613 N N . SER A 1 212 ? -4.391 8.045 19.537 1.00 95.94 212 SER A N 1
ATOM 1614 C CA . SER A 1 212 ? -3.383 8.785 20.308 1.00 95.94 212 SER A CA 1
ATOM 1615 C C . SER A 1 212 ? -3.708 10.279 20.461 1.00 95.94 212 SER A C 1
ATOM 1617 O O . SER A 1 212 ? -2.989 10.991 21.160 1.00 95.94 212 SER A O 1
ATOM 1619 N N . ARG A 1 213 ? -4.784 10.760 19.820 1.00 94.88 213 ARG A N 1
ATOM 1620 C CA . ARG A 1 213 ? -5.231 12.160 19.804 1.00 94.88 213 ARG A CA 1
ATOM 1621 C C . ARG A 1 213 ? -6.694 12.264 20.250 1.00 94.88 213 ARG A C 1
ATOM 1623 O O . ARG A 1 213 ? -7.605 12.151 19.424 1.00 94.88 213 ARG A O 1
ATOM 1630 N N . PRO A 1 214 ? -6.953 12.453 21.559 1.00 89.19 214 PRO A N 1
ATOM 1631 C CA . PRO A 1 214 ? -8.303 12.422 22.122 1.00 89.19 214 PRO A CA 1
ATOM 1632 C C . PRO A 1 214 ? -9.295 13.379 21.449 1.00 89.19 214 PRO A C 1
ATOM 1634 O O . PRO A 1 214 ? -10.485 13.075 21.372 1.00 89.19 214 PRO A O 1
ATOM 1637 N N . GLU A 1 215 ? -8.822 14.521 20.957 1.00 92.75 215 GLU A N 1
ATOM 1638 C CA . GLU A 1 215 ? -9.602 15.517 20.227 1.00 92.75 215 GLU A CA 1
ATOM 1639 C C . GLU A 1 215 ? -10.110 15.003 18.874 1.00 92.75 215 GLU A C 1
ATOM 1641 O O . GLU A 1 215 ? -11.297 15.162 18.582 1.00 92.75 215 GLU A O 1
ATOM 1646 N N . LEU A 1 216 ? -9.266 14.312 18.100 1.00 92.38 216 LEU A N 1
ATOM 1647 C CA . LEU A 1 216 ? -9.649 13.726 16.811 1.00 92.38 216 LEU A CA 1
ATOM 1648 C C . LEU A 1 216 ? -10.554 12.510 17.009 1.00 92.38 216 LEU A C 1
ATOM 1650 O O . LEU A 1 216 ? -11.564 12.361 16.321 1.00 92.38 216 LEU A O 1
ATOM 1654 N N . ALA A 1 217 ? -10.253 11.674 18.006 1.00 89.31 217 ALA A N 1
ATOM 1655 C CA . ALA A 1 217 ? -11.144 10.586 18.395 1.00 89.31 217 ALA A CA 1
ATOM 1656 C C . ALA A 1 217 ? -12.527 11.122 18.820 1.00 89.31 217 ALA A C 1
ATOM 1658 O O . ALA A 1 217 ? -13.554 10.559 18.448 1.00 89.31 217 ALA A O 1
ATOM 1659 N N . ALA A 1 218 ? -12.587 12.236 19.560 1.00 88.81 218 ALA A N 1
ATOM 1660 C CA . ALA A 1 218 ? -13.845 12.873 19.950 1.00 88.81 218 ALA A CA 1
ATOM 1661 C C . ALA A 1 218 ? -14.618 13.484 18.769 1.00 88.81 218 ALA A C 1
ATOM 1663 O O . ALA A 1 218 ? -15.851 13.510 18.808 1.00 88.81 218 ALA A O 1
ATOM 1664 N N . GLU A 1 219 ? -13.928 13.973 17.737 1.00 89.69 219 GLU A N 1
ATOM 1665 C CA . GLU A 1 219 ? -14.547 14.418 16.485 1.00 89.69 219 GLU A CA 1
ATOM 1666 C C . GLU A 1 219 ? -15.182 13.236 15.743 1.00 89.69 219 GLU A C 1
ATOM 1668 O O . GLU A 1 219 ? -16.387 13.262 15.476 1.00 89.69 219 GLU A O 1
ATOM 1673 N N . LEU A 1 220 ? -14.425 12.154 15.534 1.00 88.69 220 LEU A N 1
ATOM 1674 C CA . LEU A 1 220 ? -14.915 10.943 14.868 1.00 88.69 220 LEU A CA 1
ATOM 1675 C C . LEU A 1 220 ? -16.032 10.240 15.650 1.00 88.69 220 LEU A C 1
ATOM 1677 O O . LEU A 1 220 ? -16.940 9.672 15.058 1.00 88.69 220 LEU A O 1
ATOM 1681 N N . ARG A 1 221 ? -16.059 10.340 16.982 1.00 87.06 221 ARG A N 1
ATOM 1682 C CA . ARG A 1 221 ? -17.201 9.872 17.790 1.00 87.06 221 ARG A CA 1
ATOM 1683 C C . ARG A 1 221 ? -18.510 10.580 17.451 1.00 87.06 221 ARG A C 1
ATOM 1685 O O . ARG A 1 221 ? -19.576 9.979 17.545 1.00 87.06 221 ARG A O 1
ATOM 1692 N N . LYS A 1 222 ? -18.447 11.870 17.111 1.00 89.06 222 LYS A N 1
ATOM 1693 C CA . LYS A 1 222 ? -19.627 12.674 16.755 1.00 89.06 222 LYS A CA 1
ATOM 1694 C C . LYS A 1 222 ? -19.988 12.509 15.283 1.00 89.06 222 LYS A C 1
ATOM 1696 O O . LYS A 1 222 ? -21.170 12.501 14.952 1.00 89.06 222 LYS A O 1
ATOM 1701 N N . GLN A 1 223 ? -18.978 12.418 14.421 1.00 91.06 223 GLN A N 1
ATOM 1702 C CA . GLN A 1 223 ? -19.109 12.262 12.975 1.00 91.06 223 GLN A CA 1
ATOM 1703 C C . GLN A 1 223 ? -18.098 11.209 12.494 1.00 91.06 223 GLN A C 1
ATOM 1705 O O . GLN A 1 223 ? -16.981 11.565 12.131 1.00 91.06 223 GLN A O 1
ATOM 1710 N N . PRO A 1 224 ? -18.468 9.912 12.488 1.00 87.25 224 PRO A N 1
ATOM 1711 C CA . PRO A 1 224 ? -17.531 8.821 12.182 1.00 87.25 224 PRO A CA 1
ATOM 1712 C C . PRO A 1 224 ? -17.001 8.803 10.745 1.00 87.25 224 PRO A C 1
ATOM 1714 O O . PRO A 1 224 ? -16.097 8.034 10.422 1.00 87.25 224 PRO A O 1
ATOM 1717 N N . GLU A 1 225 ? -17.574 9.608 9.855 1.00 92.19 225 GLU A N 1
ATOM 1718 C CA . GLU A 1 225 ? -17.167 9.669 8.457 1.00 92.19 225 GLU A CA 1
ATOM 1719 C C . GLU A 1 225 ? -15.823 10.390 8.313 1.00 92.19 225 GLU A C 1
ATOM 1721 O O . GLU A 1 225 ? -15.728 11.604 8.491 1.00 92.19 225 GLU A O 1
ATOM 1726 N N . ILE A 1 226 ? -14.778 9.646 7.935 1.00 94.06 226 ILE A N 1
ATOM 1727 C CA . ILE A 1 226 ? -13.505 10.238 7.538 1.00 94.06 226 ILE A CA 1
ATOM 1728 C C . ILE A 1 226 ? -13.613 10.679 6.076 1.00 94.06 226 ILE A C 1
ATOM 1730 O O . ILE A 1 226 ? -13.984 9.912 5.179 1.00 94.06 226 ILE A O 1
ATOM 1734 N N . THR A 1 227 ? -13.316 11.948 5.820 1.00 93.94 227 THR A N 1
ATOM 1735 C CA . THR A 1 227 ? -13.347 12.490 4.459 1.00 93.94 227 THR A CA 1
ATOM 1736 C C . THR A 1 227 ? -12.173 11.949 3.640 1.00 93.94 227 THR A C 1
ATOM 1738 O O . THR A 1 227 ? -11.146 11.558 4.192 1.00 93.94 227 THR A O 1
ATOM 1741 N N . ALA A 1 228 ? -12.278 11.979 2.306 1.00 93.94 228 ALA A N 1
ATOM 1742 C CA . ALA A 1 228 ? -11.151 11.629 1.432 1.00 93.94 228 ALA A CA 1
ATOM 1743 C C . ALA A 1 228 ? -9.894 12.464 1.749 1.00 93.94 228 ALA A C 1
ATOM 1745 O O . ALA A 1 228 ? -8.782 11.950 1.742 1.00 93.94 228 ALA A O 1
ATOM 1746 N N . ARG A 1 229 ? -10.103 13.734 2.115 1.00 95.62 229 ARG A N 1
ATOM 1747 C CA . ARG A 1 229 ? -9.060 14.655 2.566 1.00 95.62 229 ARG A CA 1
ATOM 1748 C C . ARG A 1 229 ? -8.392 14.189 3.861 1.00 95.62 229 ARG A C 1
ATOM 1750 O O . ARG A 1 229 ? -7.172 14.165 3.936 1.00 95.62 229 ARG A O 1
ATOM 1757 N N . GLY A 1 230 ? -9.183 13.758 4.843 1.00 97.00 230 GLY A N 1
ATOM 1758 C CA . GLY A 1 230 ? -8.660 13.195 6.087 1.00 97.00 230 GLY A CA 1
ATOM 1759 C C . GLY A 1 230 ? -7.858 11.910 5.862 1.00 97.00 230 GLY A C 1
ATOM 1760 O O . GLY A 1 230 ? -6.833 11.714 6.505 1.00 97.00 230 GLY A O 1
ATOM 1761 N N . VAL A 1 231 ? -8.272 11.060 4.916 1.00 97.50 231 VAL A N 1
ATOM 1762 C CA . VAL A 1 231 ? -7.516 9.854 4.526 1.00 97.50 231 VAL A CA 1
ATOM 1763 C C . VAL A 1 231 ? -6.165 10.220 3.907 1.00 97.50 231 VAL A C 1
ATOM 1765 O O . VAL A 1 231 ? -5.149 9.654 4.306 1.00 97.50 231 VAL A O 1
ATOM 1768 N N . ASP A 1 232 ? -6.137 11.173 2.971 1.00 98.00 232 ASP A N 1
ATOM 1769 C CA . ASP A 1 232 ? -4.886 11.666 2.377 1.00 98.00 232 ASP A CA 1
ATOM 1770 C C . ASP A 1 232 ? -3.968 12.298 3.434 1.00 98.00 232 ASP A C 1
ATOM 1772 O O . ASP A 1 232 ? -2.753 12.101 3.387 1.00 98.00 232 ASP A O 1
ATOM 1776 N N . GLU A 1 233 ? -4.531 12.988 4.430 1.00 98.06 233 GLU A N 1
ATOM 1777 C CA . GLU A 1 233 ? -3.747 13.543 5.530 1.00 98.06 233 GLU A CA 1
ATOM 1778 C C . GLU A 1 233 ? -3.143 12.463 6.426 1.00 98.06 233 GLU A C 1
ATOM 1780 O O . GLU A 1 233 ? -1.957 12.530 6.748 1.00 98.06 233 GLU A O 1
ATOM 1785 N N . LEU A 1 234 ? -3.929 11.463 6.826 1.00 97.75 234 LEU A N 1
ATOM 1786 C CA . LEU A 1 234 ? -3.434 10.352 7.642 1.00 97.75 234 LEU A CA 1
ATOM 1787 C C . LEU A 1 234 ? -2.288 9.630 6.930 1.00 97.75 234 LEU A C 1
ATOM 1789 O O . LEU A 1 234 ? -1.292 9.266 7.557 1.00 97.75 234 LEU A O 1
ATOM 1793 N N . LEU A 1 235 ? -2.406 9.480 5.610 1.00 96.94 235 LEU A N 1
ATOM 1794 C CA . LEU A 1 235 ? -1.374 8.880 4.784 1.00 96.94 235 LEU A CA 1
ATOM 1795 C C . LEU A 1 235 ? -0.139 9.786 4.681 1.00 96.94 235 LEU A C 1
ATOM 1797 O O . LEU A 1 235 ? 0.978 9.305 4.845 1.00 96.94 235 LEU A O 1
ATOM 1801 N N . ARG A 1 236 ? -0.309 11.097 4.463 1.00 97.81 236 ARG A N 1
ATOM 1802 C CA . ARG A 1 236 ? 0.798 12.068 4.470 1.00 97.81 236 ARG A CA 1
ATOM 1803 C C . ARG A 1 236 ? 1.566 12.021 5.795 1.00 97.81 236 ARG A C 1
ATOM 1805 O O . ARG A 1 236 ? 2.791 11.964 5.771 1.00 97.81 236 ARG A O 1
ATOM 1812 N N . HIS A 1 237 ? 0.848 12.057 6.916 1.00 96.81 237 HIS A N 1
ATOM 1813 C CA . HIS A 1 237 ? 1.423 12.197 8.251 1.00 96.81 237 HIS A CA 1
ATOM 1814 C C . HIS A 1 237 ? 2.138 10.924 8.734 1.00 96.81 237 HIS A C 1
ATOM 1816 O O . HIS A 1 237 ? 3.219 11.030 9.302 1.00 96.81 237 HIS A O 1
ATOM 1822 N N . ASP A 1 238 ? 1.555 9.729 8.566 1.00 95.38 238 ASP A N 1
ATOM 1823 C CA . ASP A 1 238 ? 2.174 8.473 9.040 1.00 95.38 238 ASP A CA 1
ATOM 1824 C C . ASP A 1 238 ? 1.977 7.306 8.061 1.00 95.38 238 ASP A C 1
ATOM 1826 O O . ASP A 1 238 ? 1.543 6.207 8.418 1.00 95.38 238 ASP A O 1
ATOM 1830 N N . GLY A 1 239 ? 2.262 7.551 6.783 1.00 95.56 239 GLY A N 1
ATOM 1831 C CA . GLY A 1 239 ? 2.165 6.529 5.751 1.00 95.56 239 GLY A CA 1
ATOM 1832 C C . GLY A 1 239 ? 3.158 5.373 5.941 1.00 95.56 239 GLY A C 1
ATOM 1833 O O . GLY A 1 239 ? 4.208 5.529 6.566 1.00 95.56 239 GLY A O 1
ATOM 1834 N N . PRO A 1 240 ? 2.833 4.187 5.405 1.00 94.75 240 PRO A N 1
ATOM 1835 C CA . PRO A 1 240 ? 3.579 2.961 5.670 1.00 94.75 240 PRO A CA 1
ATOM 1836 C C . PRO A 1 240 ? 4.924 2.894 4.936 1.00 94.75 240 PRO A C 1
ATOM 1838 O O . PRO A 1 240 ? 5.775 2.110 5.337 1.00 94.75 240 PRO A O 1
ATOM 1841 N N . GLY A 1 241 ? 5.129 3.659 3.858 1.00 93.06 241 GLY A N 1
ATOM 1842 C CA . GLY A 1 241 ? 6.375 3.659 3.091 1.00 93.06 241 GLY A CA 1
ATOM 1843 C C . GLY A 1 241 ? 7.317 4.770 3.549 1.00 93.06 241 GLY A C 1
ATOM 1844 O O . GLY A 1 241 ? 6.948 5.942 3.507 1.00 93.06 241 GLY A O 1
ATOM 1845 N N . LEU A 1 242 ? 8.541 4.410 3.942 1.00 93.19 242 LEU A N 1
ATOM 1846 C CA . LEU A 1 242 ? 9.557 5.381 4.368 1.00 93.19 242 LEU A CA 1
ATOM 1847 C C . LEU A 1 242 ? 10.409 5.865 3.197 1.00 93.19 242 LEU A C 1
ATOM 1849 O O . LEU A 1 242 ? 10.555 7.064 2.979 1.00 93.19 242 LEU A O 1
ATOM 1853 N N . PHE A 1 243 ? 10.934 4.927 2.406 1.00 93.88 243 PHE A N 1
ATOM 1854 C CA . PHE A 1 243 ? 11.864 5.238 1.327 1.00 93.88 243 PHE A CA 1
ATOM 1855 C C . PHE A 1 243 ? 11.430 4.631 0.002 1.00 93.88 243 PHE A C 1
ATOM 1857 O O . PHE A 1 243 ? 10.981 3.485 -0.067 1.00 93.88 243 PHE A O 1
ATOM 1864 N N . ASN A 1 244 ? 11.666 5.368 -1.079 1.00 93.75 244 ASN A N 1
ATOM 1865 C CA . ASN A 1 244 ? 11.714 4.806 -2.420 1.00 93.75 244 ASN A CA 1
ATOM 1866 C C . ASN A 1 244 ? 13.175 4.710 -2.879 1.00 93.75 244 ASN A C 1
ATOM 1868 O O . ASN A 1 244 ? 13.878 5.716 -2.936 1.00 93.75 244 ASN A O 1
ATOM 1872 N N . VAL A 1 245 ? 13.642 3.499 -3.185 1.00 93.31 245 VAL A N 1
ATOM 1873 C CA . VAL A 1 245 ? 15.034 3.267 -3.593 1.00 93.31 245 VAL A CA 1
ATOM 1874 C C . VAL A 1 245 ? 15.159 3.353 -5.111 1.00 93.31 245 VAL A C 1
ATOM 1876 O O . VAL A 1 245 ? 14.446 2.665 -5.857 1.00 93.31 245 VAL A O 1
ATOM 1879 N N . ARG A 1 246 ? 16.101 4.176 -5.567 1.00 95.25 246 ARG A N 1
ATOM 1880 C CA . ARG A 1 246 ? 16.445 4.367 -6.975 1.00 95.25 246 ARG A CA 1
ATOM 1881 C C . ARG A 1 246 ? 17.948 4.256 -7.205 1.00 95.25 246 ARG A C 1
ATOM 1883 O O . ARG A 1 246 ? 18.735 4.375 -6.271 1.00 95.25 246 ARG A O 1
ATOM 1890 N N . PHE A 1 247 ? 18.328 4.024 -8.454 1.00 96.00 247 PHE A N 1
ATOM 1891 C CA . PHE A 1 247 ? 19.713 4.004 -8.912 1.00 96.00 247 PHE A CA 1
ATOM 1892 C C . PHE A 1 247 ? 19.881 4.924 -10.114 1.00 96.00 247 PHE A C 1
ATOM 1894 O O . PHE A 1 247 ? 19.033 4.941 -11.007 1.00 96.00 247 PHE A O 1
ATOM 1901 N N . VAL A 1 248 ? 20.974 5.678 -10.126 1.00 96.81 248 VAL A N 1
ATOM 1902 C CA . VAL A 1 248 ? 21.323 6.601 -11.205 1.00 96.81 248 VAL A CA 1
ATOM 1903 C C . VAL A 1 248 ? 21.796 5.824 -12.430 1.00 96.81 248 VAL A C 1
ATOM 1905 O O . VAL A 1 248 ? 22.661 4.956 -12.334 1.00 96.81 248 VAL A O 1
ATOM 1908 N N . ASN A 1 249 ? 21.232 6.145 -13.593 1.00 94.00 249 ASN A N 1
ATOM 1909 C CA . ASN A 1 249 ? 21.563 5.522 -14.880 1.00 94.00 249 ASN A CA 1
ATOM 1910 C C . ASN A 1 249 ? 22.547 6.333 -15.715 1.00 94.00 249 ASN A C 1
ATOM 1912 O O . ASN A 1 249 ? 23.307 5.782 -16.507 1.00 94.00 249 ASN A O 1
ATOM 1916 N N . VAL A 1 250 ? 22.445 7.651 -15.599 1.00 94.56 250 VAL A N 1
ATOM 1917 C CA . VAL A 1 250 ? 23.172 8.661 -16.366 1.00 94.56 250 VAL A CA 1
ATOM 1918 C C . VAL A 1 250 ? 23.523 9.783 -15.403 1.00 94.56 250 VAL A C 1
ATOM 1920 O O . VAL A 1 250 ? 22.799 9.957 -14.425 1.00 94.56 250 VAL A O 1
ATOM 1923 N N . ASP A 1 251 ? 24.596 10.527 -15.670 1.00 96.62 251 ASP A N 1
ATOM 1924 C CA . ASP A 1 251 ? 24.962 11.675 -14.834 1.00 96.62 251 ASP A CA 1
ATOM 1925 C C . ASP A 1 251 ? 23.743 12.585 -14.610 1.00 96.62 251 ASP A C 1
ATOM 1927 O O . ASP A 1 251 ? 23.037 12.952 -15.557 1.00 96.62 251 ASP A O 1
ATOM 1931 N N . LEU A 1 252 ? 23.471 12.893 -13.343 1.00 96.69 252 LEU A N 1
ATOM 1932 C CA . LEU A 1 252 ? 22.286 13.616 -12.898 1.00 96.69 252 LEU A CA 1
ATOM 1933 C C . LEU A 1 252 ? 22.706 14.718 -11.931 1.00 96.69 252 LEU A C 1
ATOM 1935 O O . LEU A 1 252 ? 23.362 14.452 -10.927 1.00 96.69 252 LEU A O 1
ATOM 1939 N N . THR A 1 253 ? 22.278 15.944 -12.212 1.00 96.69 253 THR A N 1
ATOM 1940 C CA . THR A 1 253 ? 22.417 17.070 -11.286 1.00 96.69 253 THR A CA 1
ATOM 1941 C C . THR A 1 253 ? 21.075 17.338 -10.620 1.00 96.69 253 THR A C 1
ATOM 1943 O O . THR A 1 253 ? 20.079 17.527 -11.317 1.00 96.69 253 THR A O 1
ATOM 1946 N N . LEU A 1 254 ? 21.055 17.375 -9.288 1.00 95.19 254 LEU A N 1
ATOM 1947 C CA . LEU A 1 254 ? 19.886 17.728 -8.482 1.00 95.19 254 LEU A CA 1
ATOM 1948 C C . LEU A 1 254 ? 20.302 18.816 -7.489 1.00 95.19 254 LEU A C 1
ATOM 1950 O O . LEU A 1 254 ? 21.056 18.555 -6.555 1.00 95.19 254 LEU A O 1
ATOM 1954 N N . GLY A 1 255 ? 19.863 20.053 -7.721 1.00 89.31 255 GLY A N 1
ATOM 1955 C CA . GLY A 1 255 ? 20.402 21.205 -6.996 1.00 89.31 255 GLY A CA 1
ATOM 1956 C C . GLY A 1 255 ? 21.896 21.394 -7.282 1.00 89.31 255 GLY A C 1
ATOM 1957 O O . GLY A 1 255 ? 22.291 21.565 -8.434 1.00 89.31 255 GLY A O 1
ATOM 1958 N N . ASP A 1 256 ? 22.719 21.375 -6.236 1.00 91.00 256 ASP A N 1
ATOM 1959 C CA . ASP A 1 256 ? 24.185 21.408 -6.295 1.00 91.00 256 ASP A CA 1
ATOM 1960 C C . ASP A 1 256 ? 24.835 20.013 -6.224 1.00 91.00 256 ASP A C 1
ATOM 1962 O O . ASP A 1 256 ? 26.058 19.899 -6.314 1.00 91.00 256 ASP A O 1
ATOM 1966 N N . ALA A 1 257 ? 24.037 18.949 -6.083 1.00 94.94 257 ALA A N 1
ATOM 1967 C CA . ALA A 1 257 ? 24.530 17.580 -6.042 1.00 94.94 257 ALA A CA 1
ATOM 1968 C C . ALA A 1 257 ? 24.731 17.017 -7.456 1.00 94.94 257 ALA A C 1
ATOM 1970 O O . ALA A 1 257 ? 23.807 17.006 -8.272 1.00 94.94 257 ALA A O 1
ATOM 1971 N N . GLU A 1 258 ? 25.926 16.489 -7.719 1.00 96.81 258 GLU A N 1
ATOM 1972 C CA . GLU A 1 258 ? 26.253 15.719 -8.921 1.00 96.81 258 GLU A CA 1
ATOM 1973 C C . GLU A 1 258 ? 26.268 14.225 -8.576 1.00 96.81 258 GLU A C 1
ATOM 1975 O O . GLU A 1 258 ? 27.028 13.787 -7.711 1.00 96.81 258 GLU A O 1
ATOM 1980 N N . MET A 1 259 ? 25.414 13.444 -9.238 1.00 97.31 259 MET A N 1
ATOM 1981 C CA . MET A 1 259 ? 25.297 11.998 -9.050 1.00 97.31 259 MET A CA 1
ATOM 1982 C C . MET A 1 259 ? 25.704 11.261 -10.324 1.00 97.31 259 MET A C 1
ATOM 1984 O O . MET A 1 259 ? 25.394 11.704 -11.434 1.00 97.31 259 MET A O 1
ATOM 1988 N N . HIS A 1 260 ? 26.345 10.105 -10.164 1.00 96.62 260 HIS A N 1
ATOM 1989 C CA . HIS A 1 260 ? 26.909 9.332 -11.271 1.00 96.62 260 HIS A CA 1
ATOM 1990 C C . HIS A 1 260 ? 26.239 7.962 -11.430 1.00 96.62 260 HIS A C 1
ATOM 1992 O O . HIS A 1 260 ? 25.687 7.431 -10.464 1.00 96.62 260 HIS A O 1
ATOM 1998 N N . PRO A 1 261 ? 26.300 7.340 -12.625 1.00 95.44 261 PRO A N 1
ATOM 1999 C CA . PRO A 1 261 ? 25.758 6.005 -12.848 1.00 95.44 261 PRO A CA 1
ATOM 2000 C C . PRO A 1 261 ? 26.195 4.985 -11.786 1.00 95.44 261 PRO A C 1
ATOM 2002 O O . PRO A 1 261 ? 27.385 4.822 -11.517 1.00 95.44 261 PRO A O 1
ATOM 2005 N N . GLY A 1 262 ? 25.228 4.272 -11.207 1.00 93.56 262 GLY A N 1
ATOM 2006 C CA . GLY A 1 262 ? 25.444 3.316 -10.115 1.00 93.56 262 GLY A CA 1
ATOM 2007 C C . GLY A 1 262 ? 25.277 3.881 -8.710 1.00 93.56 262 GLY A C 1
ATOM 2008 O O . GLY A 1 262 ? 25.164 3.099 -7.762 1.00 93.56 262 GLY A O 1
ATOM 2009 N N . ASP A 1 263 ? 25.174 5.200 -8.557 1.00 96.06 263 ASP A N 1
ATOM 2010 C CA . ASP A 1 263 ? 24.811 5.791 -7.278 1.00 96.06 263 ASP A CA 1
ATOM 2011 C C . ASP A 1 263 ? 23.402 5.361 -6.854 1.00 96.06 263 ASP A C 1
ATOM 2013 O O . ASP A 1 263 ? 22.421 5.526 -7.583 1.00 96.06 263 ASP A O 1
ATOM 2017 N N . GLN A 1 264 ? 23.296 4.832 -5.634 1.00 95.56 264 GLN A N 1
ATOM 2018 C CA . GLN A 1 264 ? 22.017 4.580 -4.979 1.00 95.56 264 GLN A CA 1
ATOM 2019 C C . GLN A 1 264 ? 21.459 5.882 -4.401 1.00 95.56 264 GLN A C 1
ATOM 2021 O O . GLN A 1 264 ? 22.171 6.598 -3.692 1.00 95.56 264 GLN A O 1
ATOM 2026 N N . VAL A 1 265 ? 20.175 6.135 -4.635 1.00 97.12 265 VAL A N 1
ATOM 2027 C CA . VAL A 1 265 ? 19.433 7.300 -4.150 1.00 97.12 265 VAL A CA 1
ATOM 2028 C C . VAL A 1 265 ? 18.241 6.817 -3.325 1.00 97.12 265 VAL A C 1
ATOM 2030 O O . VAL A 1 265 ? 17.372 6.100 -3.826 1.00 97.12 265 VAL A O 1
ATOM 2033 N N . LEU A 1 266 ? 18.210 7.193 -2.050 1.00 96.88 266 LEU A N 1
ATOM 2034 C CA . LEU A 1 266 ? 17.067 7.007 -1.164 1.00 96.88 266 LEU A CA 1
ATOM 2035 C C . LEU A 1 266 ? 16.195 8.258 -1.236 1.00 96.88 266 LEU A C 1
ATOM 2037 O O . LEU A 1 266 ? 16.634 9.345 -0.869 1.00 96.88 266 LEU A O 1
ATOM 2041 N N . LEU A 1 267 ? 14.969 8.104 -1.724 1.00 97.69 267 LEU A N 1
ATOM 2042 C CA . LEU A 1 267 ? 13.972 9.168 -1.710 1.00 97.69 267 LEU A CA 1
ATOM 2043 C C . LEU A 1 267 ? 13.165 9.034 -0.421 1.00 97.69 267 LEU A C 1
ATOM 2045 O O . LEU A 1 267 ? 12.416 8.067 -0.271 1.00 97.69 267 LEU A O 1
ATOM 2049 N N . ASP A 1 268 ? 13.358 9.966 0.504 1.00 97.38 268 ASP A N 1
ATOM 2050 C CA . ASP A 1 268 ? 12.701 9.987 1.807 1.00 97.38 268 ASP A CA 1
ATOM 2051 C C . ASP A 1 268 ? 11.279 10.533 1.668 1.00 97.38 268 ASP A C 1
ATOM 2053 O O . ASP A 1 268 ? 11.050 11.737 1.517 1.00 97.38 268 ASP A O 1
ATOM 2057 N N . LEU A 1 269 ? 10.309 9.620 1.667 1.00 97.38 269 LEU A N 1
ATOM 2058 C CA . LEU A 1 269 ? 8.904 9.969 1.509 1.00 97.38 269 LEU A CA 1
ATOM 2059 C C . LEU A 1 269 ? 8.359 10.627 2.775 1.00 97.38 269 LEU A C 1
ATOM 2061 O O . LEU A 1 269 ? 7.463 11.460 2.679 1.00 97.38 269 LEU A O 1
ATOM 2065 N N . GLU A 1 270 ? 8.872 10.275 3.952 1.00 94.44 270 GLU A N 1
ATOM 2066 C CA . GLU A 1 270 ? 8.442 10.865 5.218 1.00 94.44 270 GLU A CA 1
ATOM 2067 C C . GLU A 1 270 ? 8.884 12.327 5.315 1.00 94.44 270 GLU A C 1
ATOM 2069 O O . GLU A 1 270 ? 8.054 13.213 5.546 1.00 94.44 270 GLU A O 1
ATOM 2074 N N . ALA A 1 271 ? 10.166 12.595 5.058 1.00 96.56 271 ALA A N 1
ATOM 2075 C CA . ALA A 1 271 ? 10.696 13.951 5.059 1.00 96.56 271 ALA A CA 1
ATOM 2076 C C . ALA A 1 271 ? 9.993 14.821 4.005 1.00 96.56 271 ALA A C 1
ATOM 2078 O O . ALA A 1 271 ? 9.501 15.901 4.328 1.00 96.56 271 ALA A O 1
ATOM 2079 N N . ALA A 1 272 ? 9.806 14.308 2.784 1.00 97.81 272 ALA A N 1
ATOM 2080 C CA . ALA A 1 272 ? 9.073 15.024 1.740 1.00 97.81 272 ALA A CA 1
ATOM 2081 C C . ALA A 1 272 ? 7.619 15.332 2.137 1.00 97.81 272 ALA A C 1
ATOM 2083 O O . ALA A 1 272 ? 7.073 16.377 1.782 1.00 97.81 272 ALA A O 1
ATOM 2084 N N . ASN A 1 273 ? 6.963 14.439 2.879 1.00 97.31 273 ASN A N 1
ATOM 2085 C CA . ASN A 1 273 ? 5.586 14.646 3.323 1.00 97.31 273 ASN A CA 1
ATOM 2086 C C . ASN A 1 273 ? 5.461 15.575 4.535 1.00 97.31 273 ASN A C 1
ATOM 2088 O O . ASN A 1 273 ? 4.343 15.973 4.856 1.00 97.31 273 ASN A O 1
ATOM 2092 N N . THR A 1 274 ? 6.569 15.958 5.167 1.00 96.00 274 THR A N 1
ATOM 2093 C CA . THR A 1 274 ? 6.629 16.911 6.290 1.00 96.00 274 THR A CA 1
ATOM 2094 C C . THR A 1 274 ? 7.415 18.181 5.956 1.00 96.00 274 THR A C 1
ATOM 2096 O O . THR A 1 274 ? 7.576 19.042 6.818 1.00 96.00 274 THR A O 1
ATOM 2099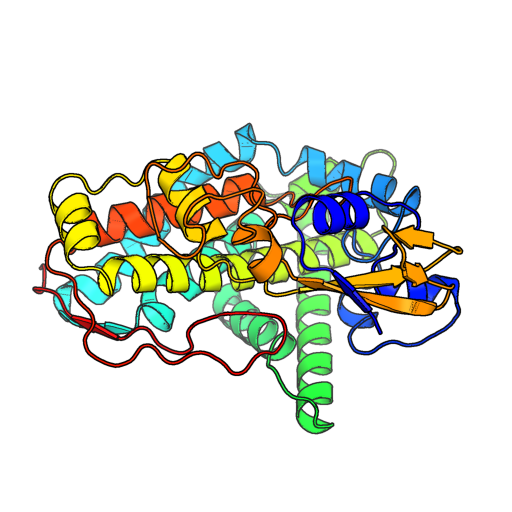 N N . ASP A 1 275 ? 7.848 18.321 4.700 1.00 97.44 275 ASP A N 1
ATOM 2100 C CA . ASP A 1 275 ? 8.641 19.442 4.206 1.00 97.44 275 ASP A CA 1
ATOM 2101 C C . ASP A 1 275 ? 7.947 20.791 4.491 1.00 97.44 275 ASP A C 1
ATOM 2103 O O . ASP A 1 275 ? 6.832 21.008 3.999 1.00 97.44 275 ASP A O 1
ATOM 2107 N N . PRO A 1 276 ? 8.576 21.707 5.255 1.00 95.88 276 PRO A N 1
ATOM 2108 C CA . PRO A 1 276 ? 7.984 22.993 5.613 1.00 95.88 276 PRO A CA 1
ATOM 2109 C C . PRO A 1 276 ? 7.763 23.930 4.418 1.00 95.88 276 PRO A C 1
ATOM 2111 O O . PRO A 1 276 ? 6.876 24.783 4.493 1.00 95.88 276 PRO A O 1
ATOM 2114 N N . ASP A 1 277 ? 8.500 23.765 3.314 1.00 95.31 277 ASP A N 1
ATOM 2115 C CA . ASP A 1 277 ? 8.295 24.561 2.096 1.00 95.31 277 ASP A CA 1
ATOM 2116 C C . ASP A 1 277 ? 6.989 24.162 1.383 1.00 95.31 277 ASP A C 1
ATOM 2118 O O . ASP A 1 277 ? 6.395 24.952 0.642 1.00 95.31 277 ASP A O 1
ATOM 2122 N N . ARG A 1 278 ? 6.496 22.942 1.646 1.00 95.62 278 ARG A N 1
ATOM 2123 C CA . ARG A 1 278 ? 5.251 22.403 1.087 1.00 95.62 278 ARG A CA 1
ATOM 2124 C C . ARG A 1 278 ? 4.089 22.405 2.082 1.00 95.62 278 ARG A C 1
ATOM 2126 O O . ARG A 1 278 ? 2.959 22.705 1.690 1.00 95.62 278 ARG A O 1
ATOM 2133 N N . TYR A 1 279 ? 4.341 22.043 3.337 1.00 95.44 279 TYR A N 1
ATOM 2134 C CA . TYR A 1 279 ? 3.341 21.844 4.382 1.00 95.44 279 TYR A CA 1
ATOM 2135 C C . TYR A 1 279 ? 3.692 22.674 5.621 1.00 95.44 279 TYR A C 1
ATOM 2137 O O . TYR A 1 279 ? 4.501 22.270 6.452 1.00 95.44 279 TYR A O 1
ATOM 2145 N N . VAL A 1 280 ? 3.020 23.818 5.786 1.00 93.81 280 VAL A N 1
ATOM 2146 C CA . VAL A 1 280 ? 3.101 24.619 7.022 1.00 93.81 280 VAL A CA 1
ATOM 2147 C C . VAL A 1 280 ? 2.670 23.758 8.210 1.00 93.81 280 VAL A C 1
ATOM 2149 O O . VAL A 1 280 ? 1.606 23.140 8.150 1.00 93.81 280 VAL A O 1
ATOM 2152 N N . ASP A 1 281 ? 3.488 23.693 9.261 1.00 93.81 281 ASP A N 1
ATOM 2153 C CA . ASP A 1 281 ? 3.292 22.796 10.410 1.00 93.81 281 ASP A CA 1
ATOM 2154 C C . ASP A 1 281 ? 3.096 21.328 9.980 1.00 93.81 281 ASP A C 1
ATOM 2156 O O . ASP A 1 281 ? 2.202 20.632 10.453 1.00 93.81 281 ASP A O 1
ATOM 2160 N N . GLY A 1 282 ? 3.900 20.855 9.020 1.00 93.06 282 GLY A N 1
ATOM 2161 C CA . GLY A 1 282 ? 3.764 19.526 8.415 1.00 93.06 282 GLY A CA 1
ATOM 2162 C C . GLY A 1 282 ? 3.863 18.354 9.398 1.00 93.06 282 GLY A C 1
ATOM 2163 O O . GLY A 1 282 ? 3.360 17.273 9.099 1.00 93.06 282 GLY A O 1
ATOM 2164 N N . THR A 1 283 ? 4.453 18.543 10.577 1.00 94.81 283 THR A N 1
ATOM 2165 C CA . THR A 1 283 ? 4.489 17.523 11.638 1.00 94.81 283 THR A CA 1
ATOM 2166 C C . THR A 1 283 ? 3.157 17.362 12.366 1.00 94.81 283 THR A C 1
ATOM 2168 O O . THR A 1 283 ? 2.940 16.344 13.015 1.00 94.81 283 THR A O 1
ATOM 2171 N N . GLU A 1 284 ? 2.259 18.342 12.261 1.00 95.38 284 GLU A N 1
ATOM 2172 C CA . GLU A 1 284 ? 0.940 18.289 12.879 1.00 95.38 284 GLU A CA 1
ATOM 2173 C C . GLU A 1 284 ? -0.062 17.562 11.981 1.00 95.38 284 GLU A C 1
ATOM 2175 O O . GLU A 1 284 ? -0.039 17.679 10.749 1.00 95.38 284 GLU A O 1
ATOM 2180 N N . LEU A 1 285 ? -0.961 16.810 12.620 1.00 96.25 285 LEU A N 1
ATOM 2181 C CA . LEU A 1 285 ? -2.045 16.099 11.952 1.00 96.25 285 LEU A CA 1
ATOM 2182 C C . LEU A 1 285 ? -3.280 17.002 11.872 1.00 96.25 285 LEU A C 1
ATOM 2184 O O . LEU A 1 285 ? -3.917 17.258 12.891 1.00 96.25 285 LEU A O 1
ATOM 2188 N N . ASP A 1 286 ? -3.643 17.432 10.664 1.00 95.00 286 ASP A N 1
ATOM 2189 C CA . ASP A 1 286 ? -4.851 18.225 10.411 1.00 95.00 286 ASP A CA 1
ATOM 2190 C C . ASP A 1 286 ? -5.715 17.547 9.343 1.00 95.00 286 ASP A C 1
ATOM 2192 O O . ASP A 1 286 ? -5.440 17.643 8.147 1.00 95.00 286 ASP A O 1
ATOM 2196 N N . LEU A 1 287 ? -6.799 16.884 9.761 1.00 94.75 287 LEU A N 1
ATOM 2197 C CA . LEU A 1 287 ? -7.713 16.166 8.857 1.00 94.75 287 LEU A CA 1
ATOM 2198 C C . LEU A 1 287 ? -8.391 17.081 7.819 1.00 94.75 287 LEU A C 1
ATOM 2200 O O . LEU A 1 287 ? -8.981 16.593 6.851 1.00 94.75 287 LEU A O 1
ATOM 2204 N N . GLN A 1 288 ? -8.308 18.400 8.008 1.00 92.81 288 GLN A N 1
ATOM 2205 C CA . GLN A 1 288 ? -8.777 19.424 7.086 1.00 92.81 288 GLN A CA 1
ATOM 2206 C C . GLN A 1 288 ? -7.634 20.049 6.271 1.00 92.81 288 GLN A C 1
ATOM 2208 O O . GLN A 1 288 ? -7.863 21.066 5.619 1.00 92.81 288 GLN A O 1
ATOM 2213 N N . ARG A 1 289 ? -6.425 19.475 6.242 1.00 94.56 289 ARG A N 1
ATOM 2214 C CA . ARG A 1 289 ? -5.314 19.915 5.381 1.00 94.56 289 ARG A CA 1
ATOM 2215 C C . ARG A 1 289 ? -5.527 19.470 3.939 1.00 94.56 289 ARG A C 1
ATOM 2217 O O . ARG A 1 289 ? -6.016 18.382 3.671 1.00 94.56 289 ARG A O 1
ATOM 2224 N N . ASP A 1 290 ? -5.192 20.312 2.957 1.00 92.38 290 ASP A N 1
ATOM 2225 C CA . ASP A 1 290 ? -5.166 19.870 1.551 1.00 92.38 290 ASP A CA 1
ATOM 2226 C C . ASP A 1 290 ? -3.846 19.144 1.267 1.00 92.38 290 ASP A C 1
ATOM 2228 O O . ASP A 1 290 ? -2.831 19.764 0.949 1.00 92.38 290 ASP A O 1
ATOM 2232 N N . SER A 1 291 ? -3.854 17.826 1.455 1.00 93.19 291 SER A N 1
ATOM 2233 C CA . SER A 1 291 ? -2.681 16.958 1.329 1.00 93.19 291 SER A CA 1
ATOM 2234 C C . SER A 1 291 ? -2.809 15.914 0.220 1.00 93.19 291 SER A C 1
ATOM 2236 O O . SER A 1 291 ? -1.968 15.024 0.126 1.00 93.19 291 SER A O 1
ATOM 2238 N N . ALA A 1 292 ? -3.769 16.064 -0.701 1.00 90.3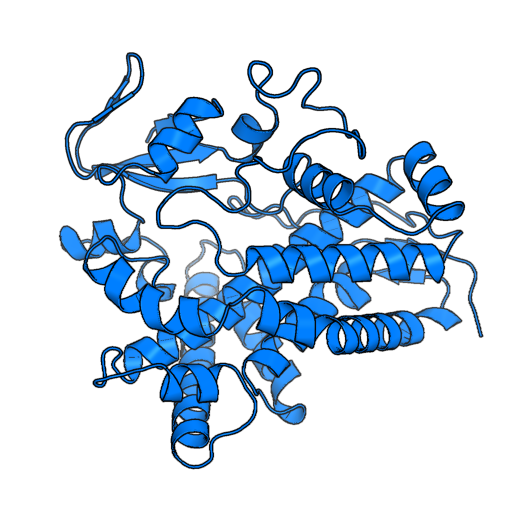1 292 ALA A N 1
ATOM 2239 C CA . ALA A 1 292 ? -4.009 15.114 -1.799 1.00 90.31 292 ALA A CA 1
ATOM 2240 C C . ALA A 1 292 ? -2.775 14.846 -2.690 1.00 90.31 292 ALA A C 1
ATOM 2242 O O . ALA A 1 292 ? -2.686 13.821 -3.367 1.00 90.31 292 ALA A O 1
ATOM 2243 N N . MET A 1 293 ? -1.809 15.771 -2.685 1.00 92.00 293 MET A N 1
ATOM 2244 C CA . MET A 1 293 ? -0.557 15.692 -3.444 1.00 92.00 293 MET A CA 1
ATOM 2245 C C . MET A 1 293 ? 0.630 15.134 -2.635 1.00 92.00 293 MET A C 1
ATOM 2247 O O . MET A 1 293 ? 1.776 15.332 -3.038 1.00 92.00 293 MET A O 1
ATOM 2251 N N . HIS A 1 294 ? 0.404 14.460 -1.507 1.00 96.88 294 HIS A N 1
ATOM 2252 C CA . HIS A 1 294 ? 1.452 13.731 -0.783 1.00 96.88 294 HIS A CA 1
ATOM 2253 C C . HIS A 1 294 ? 2.166 12.697 -1.686 1.00 96.88 294 HIS A C 1
ATOM 2255 O O . HIS A 1 294 ? 1.623 12.239 -2.694 1.00 96.88 294 HIS A O 1
ATOM 2261 N N . VAL A 1 295 ? 3.378 12.271 -1.313 1.00 97.56 295 VAL A N 1
ATOM 2262 C CA . VAL A 1 295 ? 4.215 11.365 -2.136 1.00 97.56 295 VAL A CA 1
ATOM 2263 C C . VAL A 1 295 ? 4.199 9.893 -1.705 1.00 97.56 295 VAL A C 1
ATOM 2265 O O . VAL A 1 295 ? 4.878 9.080 -2.323 1.00 97.56 295 VAL A O 1
ATOM 2268 N N . GLN A 1 296 ? 3.391 9.499 -0.711 1.00 96.31 296 GLN A N 1
ATOM 2269 C CA . GLN A 1 296 ? 3.260 8.084 -0.289 1.00 96.31 296 GLN A CA 1
ATOM 2270 C C . GLN A 1 296 ? 2.873 7.105 -1.413 1.00 96.31 296 GLN A C 1
ATOM 2272 O O . GLN A 1 296 ? 3.290 5.953 -1.405 1.00 96.31 296 GLN A O 1
ATOM 2277 N N . PHE A 1 297 ? 2.107 7.549 -2.416 1.00 96.75 297 PHE A N 1
ATOM 2278 C CA . PHE A 1 297 ? 1.774 6.724 -3.588 1.00 96.75 297 PHE A CA 1
ATOM 2279 C C . PHE A 1 297 ? 2.808 6.824 -4.723 1.00 96.75 297 PHE A C 1
ATOM 2281 O O . PHE A 1 297 ? 2.565 6.336 -5.831 1.00 96.75 297 PHE A O 1
ATOM 2288 N N . GLY A 1 298 ? 3.953 7.457 -4.467 1.00 96.19 298 GLY A N 1
ATOM 2289 C CA . GLY A 1 298 ? 4.941 7.814 -5.474 1.00 96.19 298 GLY A CA 1
ATOM 2290 C C . GLY A 1 298 ? 4.457 8.923 -6.411 1.00 96.19 298 GLY A C 1
ATOM 2291 O O . GLY A 1 298 ? 3.451 9.594 -6.176 1.00 96.19 298 GLY A O 1
ATOM 2292 N N . HIS A 1 299 ? 5.186 9.115 -7.507 1.00 96.88 299 HIS A N 1
ATOM 2293 C CA . HIS A 1 299 ? 4.861 10.081 -8.552 1.00 96.88 299 HIS A CA 1
ATOM 2294 C C . HIS A 1 299 ? 5.359 9.581 -9.918 1.00 96.88 299 HIS A C 1
ATOM 2296 O O . HIS A 1 299 ? 6.070 8.579 -10.002 1.00 96.88 299 HIS A O 1
ATOM 2302 N N . GLY A 1 300 ? 4.957 10.255 -10.996 1.00 95.69 300 GLY A N 1
ATOM 2303 C CA . GLY A 1 300 ? 5.396 9.931 -12.351 1.00 95.69 300 GLY A CA 1
ATOM 2304 C C . GLY A 1 300 ? 4.856 8.597 -12.870 1.00 95.69 300 GLY A C 1
ATOM 2305 O O . GLY A 1 300 ? 3.762 8.152 -12.508 1.00 95.69 300 GLY A O 1
ATOM 2306 N N . VAL A 1 301 ? 5.629 7.947 -13.744 1.00 95.56 301 VAL A N 1
ATOM 2307 C CA . VAL A 1 301 ? 5.207 6.711 -14.425 1.00 95.56 301 VAL A CA 1
ATOM 2308 C C . VAL A 1 301 ? 4.955 5.556 -13.458 1.00 95.56 301 VAL A C 1
ATOM 2310 O O . VAL A 1 301 ? 4.174 4.674 -13.795 1.00 95.56 301 VAL A O 1
ATOM 2313 N N . HIS A 1 302 ? 5.533 5.592 -12.254 1.00 95.62 302 HIS A N 1
ATOM 2314 C CA . HIS A 1 302 ? 5.363 4.582 -11.208 1.00 95.62 302 HIS A CA 1
ATOM 2315 C C . HIS A 1 302 ? 4.287 4.919 -10.166 1.00 95.62 302 HIS A C 1
ATOM 2317 O O . HIS A 1 302 ? 4.163 4.174 -9.197 1.00 95.62 302 HIS A O 1
ATOM 2323 N N . TYR A 1 303 ? 3.478 5.973 -10.355 1.00 96.31 303 TYR A N 1
ATOM 2324 C CA . TYR A 1 303 ? 2.375 6.287 -9.435 1.00 96.31 303 TYR A CA 1
ATOM 2325 C C . TYR A 1 303 ? 1.519 5.043 -9.143 1.00 96.31 303 TYR A C 1
ATOM 2327 O O . TYR A 1 303 ? 1.202 4.279 -10.064 1.00 96.31 303 TYR A O 1
ATOM 2335 N N . CYS A 1 304 ? 1.164 4.824 -7.878 1.00 95.69 304 CYS A N 1
ATOM 2336 C CA . CYS A 1 304 ? 0.505 3.602 -7.428 1.00 95.69 304 CYS A CA 1
ATOM 2337 C C . CYS A 1 304 ? -0.838 3.362 -8.144 1.00 95.69 304 CYS A C 1
ATOM 2339 O O . CYS A 1 304 ? -1.763 4.169 -8.056 1.00 95.69 304 CYS A O 1
ATOM 2341 N N . LEU A 1 305 ? -0.968 2.217 -8.827 1.00 94.31 305 LEU A N 1
ATOM 2342 C CA . LEU A 1 305 ? -2.226 1.796 -9.464 1.00 94.31 305 LEU A CA 1
ATOM 2343 C C . LEU A 1 305 ? -3.319 1.469 -8.436 1.00 94.31 305 LEU A C 1
ATOM 2345 O O . LEU A 1 305 ? -4.496 1.694 -8.700 1.00 94.31 305 LEU A O 1
ATOM 2349 N N . GLY A 1 306 ? -2.926 0.962 -7.265 1.00 94.56 306 GLY A N 1
ATOM 2350 C CA . GLY A 1 306 ? -3.831 0.591 -6.177 1.00 94.56 306 GLY A CA 1
ATOM 2351 C C . GLY A 1 306 ? -4.281 1.759 -5.297 1.00 94.56 306 GLY A C 1
ATOM 2352 O O . GLY A 1 306 ? -5.065 1.540 -4.379 1.00 94.56 306 GLY A O 1
ATOM 2353 N N . ALA A 1 307 ? -3.828 2.994 -5.557 1.00 95.31 307 ALA A N 1
ATOM 2354 C CA . ALA A 1 307 ? -4.109 4.142 -4.692 1.00 95.31 307 ALA A CA 1
ATOM 2355 C C . ALA A 1 307 ? -5.612 4.374 -4.413 1.00 95.31 307 ALA A C 1
ATOM 2357 O O . ALA A 1 307 ? -5.957 4.646 -3.263 1.00 95.31 307 ALA A O 1
ATOM 2358 N N . PRO A 1 308 ? -6.534 4.243 -5.393 1.00 95.31 308 PRO A N 1
ATOM 2359 C CA . PRO A 1 308 ? -7.964 4.377 -5.115 1.00 95.31 308 PRO A CA 1
ATOM 2360 C C . PRO A 1 308 ? -8.507 3.289 -4.176 1.00 95.31 308 PRO A C 1
ATOM 2362 O O . PRO A 1 308 ? -9.367 3.585 -3.351 1.00 95.31 308 PRO A O 1
ATOM 2365 N N . LEU A 1 309 ? -7.998 2.054 -4.282 1.00 96.06 309 LEU A N 1
ATOM 2366 C CA . LEU A 1 309 ? -8.438 0.935 -3.446 1.00 96.06 309 LEU A CA 1
ATOM 2367 C C . LEU A 1 309 ? -7.920 1.101 -2.016 1.00 96.06 309 LEU A C 1
ATOM 2369 O O . LEU A 1 309 ? -8.715 1.078 -1.087 1.00 96.06 309 LEU A O 1
ATOM 2373 N N . ALA A 1 310 ? -6.629 1.397 -1.845 1.00 96.69 310 ALA A N 1
ATOM 2374 C CA . ALA A 1 310 ? -6.038 1.632 -0.525 1.00 96.69 310 ALA A CA 1
ATOM 2375 C C . ALA A 1 310 ? -6.746 2.766 0.243 1.00 96.69 310 ALA A C 1
ATOM 2377 O O . ALA A 1 310 ? -7.024 2.637 1.435 1.00 96.69 310 ALA A O 1
ATOM 2378 N N . ARG A 1 311 ? -7.100 3.865 -0.443 1.00 96.94 311 ARG A N 1
ATOM 2379 C CA . ARG A 1 311 ? -7.891 4.955 0.155 1.00 96.94 311 ARG A CA 1
ATOM 2380 C C . ARG A 1 311 ? -9.279 4.495 0.587 1.00 96.94 311 ARG A C 1
ATOM 2382 O O . ARG A 1 311 ? -9.730 4.860 1.666 1.00 96.94 311 ARG A O 1
ATOM 2389 N N . MET A 1 312 ? -9.958 3.723 -0.261 1.00 97.44 312 MET A N 1
ATOM 2390 C CA . MET A 1 312 ? -11.296 3.207 0.018 1.00 97.44 312 MET A CA 1
ATOM 2391 C C . MET A 1 312 ? -11.299 2.252 1.210 1.00 97.44 312 MET A C 1
ATOM 2393 O O . MET A 1 312 ? -12.144 2.397 2.090 1.00 97.44 312 MET A O 1
ATOM 2397 N N . GLU A 1 313 ? -10.351 1.317 1.251 1.00 98.12 313 GLU A N 1
ATOM 2398 C CA . GLU A 1 313 ? -10.182 0.369 2.352 1.00 98.12 313 GLU A CA 1
ATOM 2399 C C . GLU A 1 313 ? -9.929 1.087 3.676 1.00 98.12 313 GLU A C 1
ATOM 2401 O O . GLU A 1 313 ? -10.629 0.834 4.656 1.00 98.12 313 GLU A O 1
ATOM 2406 N N . ALA A 1 314 ? -9.016 2.062 3.693 1.00 97.94 314 ALA A N 1
ATOM 2407 C CA . ALA A 1 314 ? -8.767 2.856 4.889 1.00 97.94 314 ALA A CA 1
ATOM 2408 C C . ALA A 1 314 ? -9.987 3.675 5.315 1.00 97.94 314 ALA A C 1
ATOM 2410 O O . ALA A 1 314 ? -10.344 3.669 6.492 1.00 97.94 314 ALA A O 1
ATOM 2411 N N . GLN A 1 315 ? -10.663 4.332 4.369 1.00 97.69 315 GLN A N 1
ATOM 2412 C CA . GLN A 1 315 ? -11.865 5.108 4.659 1.00 97.69 315 GLN A CA 1
ATOM 2413 C C . GLN A 1 315 ? -12.944 4.246 5.324 1.00 97.69 315 GLN A C 1
ATOM 2415 O O . GLN A 1 315 ? -13.476 4.618 6.368 1.00 97.69 315 GLN A O 1
ATOM 2420 N N . ILE A 1 316 ? -13.252 3.088 4.736 1.00 98.44 316 ILE A N 1
ATOM 2421 C CA . ILE A 1 316 ? -14.295 2.181 5.228 1.00 98.44 316 ILE A CA 1
ATOM 2422 C C . ILE A 1 316 ? -13.905 1.589 6.579 1.00 98.44 316 ILE A C 1
ATOM 2424 O O . ILE A 1 316 ? -14.721 1.609 7.502 1.00 98.44 316 ILE A O 1
ATOM 2428 N N . SER A 1 317 ? -12.665 1.118 6.722 1.00 98.31 317 SER A N 1
ATOM 2429 C CA . SER A 1 317 ? -12.172 0.519 7.963 1.00 98.31 317 SER A CA 1
ATOM 2430 C C . SER A 1 317 ? -12.184 1.514 9.123 1.00 98.31 317 SER A C 1
ATOM 2432 O O . SER A 1 317 ? -12.720 1.202 10.184 1.00 98.31 317 SER A O 1
ATOM 2434 N N . ILE A 1 318 ? -11.682 2.737 8.917 1.00 97.75 318 ILE A N 1
ATOM 2435 C CA . ILE A 1 318 ? -11.665 3.784 9.950 1.00 97.75 318 ILE A CA 1
ATOM 2436 C C . ILE A 1 318 ? -13.094 4.196 10.315 1.00 97.75 318 ILE A C 1
ATOM 2438 O O . ILE A 1 318 ? -13.461 4.175 11.490 1.00 97.75 318 ILE A O 1
ATOM 2442 N N . THR A 1 319 ? -13.928 4.530 9.326 1.00 97.62 319 THR A N 1
ATOM 2443 C CA . THR A 1 319 ? -15.298 4.982 9.595 1.00 97.62 319 THR A CA 1
ATOM 2444 C C . THR A 1 319 ? -16.136 3.914 10.279 1.00 97.62 319 THR A C 1
ATOM 2446 O O . THR A 1 319 ? -16.855 4.215 11.232 1.00 97.62 319 THR A O 1
ATOM 2449 N N . THR A 1 320 ? -16.034 2.661 9.839 1.00 97.88 320 THR A N 1
ATOM 2450 C CA . THR A 1 320 ? -16.797 1.563 10.440 1.00 97.88 320 THR A CA 1
ATOM 2451 C C . THR A 1 320 ? -16.332 1.288 11.868 1.00 97.88 320 THR A C 1
ATOM 2453 O O . THR A 1 320 ? -17.182 1.138 12.744 1.00 97.88 320 THR A O 1
ATOM 2456 N N . LEU A 1 321 ? -15.020 1.311 12.133 1.00 97.31 321 LEU A N 1
ATOM 2457 C CA . LEU A 1 321 ? -14.459 1.112 13.472 1.00 97.31 321 LEU A CA 1
ATOM 2458 C C . LEU A 1 321 ? -15.011 2.133 14.479 1.00 97.31 321 LEU A C 1
ATOM 2460 O O . LEU A 1 321 ? -15.586 1.742 15.493 1.00 97.31 321 LEU A O 1
ATOM 2464 N N . PHE A 1 322 ? -14.898 3.432 14.181 1.00 96.31 322 PHE A N 1
ATOM 2465 C CA . PHE A 1 322 ? -15.372 4.496 15.080 1.00 96.31 322 PHE A CA 1
ATOM 2466 C C . PHE A 1 322 ? -16.901 4.559 15.182 1.00 96.31 322 PHE A C 1
ATOM 2468 O O . PHE A 1 322 ? -17.433 4.955 16.218 1.00 96.31 322 PHE A O 1
ATOM 2475 N N . ARG A 1 323 ? -17.626 4.145 14.134 1.00 95.56 323 ARG A N 1
ATOM 2476 C CA . ARG A 1 323 ? -19.090 4.015 14.171 1.00 95.56 323 ARG A CA 1
ATOM 2477 C C . ARG A 1 323 ? -19.536 2.868 15.079 1.00 95.56 323 ARG A C 1
ATOM 2479 O O . ARG A 1 323 ? -20.517 3.022 15.802 1.00 95.56 323 ARG A O 1
ATOM 2486 N N . ARG A 1 324 ? -18.863 1.714 15.006 1.00 95.31 324 ARG A N 1
ATOM 2487 C CA . ARG A 1 324 ? -19.226 0.494 15.743 1.00 95.31 324 ARG A CA 1
ATOM 2488 C C . ARG A 1 324 ? -18.807 0.571 17.209 1.00 95.31 324 ARG A C 1
ATOM 2490 O O . ARG A 1 324 ? -19.586 0.185 18.075 1.00 95.31 324 ARG A O 1
ATOM 2497 N N . PHE A 1 325 ? -17.621 1.114 17.472 1.00 96.06 325 PHE A N 1
ATOM 2498 C CA . PHE A 1 325 ? -17.026 1.218 18.802 1.00 96.06 325 PHE A CA 1
ATOM 2499 C C . PHE A 1 325 ? -16.706 2.683 19.124 1.00 96.06 325 PHE A C 1
ATOM 2501 O O . PHE A 1 325 ? -15.548 3.094 19.082 1.00 96.06 325 PHE A O 1
ATOM 2508 N N . PRO A 1 326 ? -17.716 3.515 19.430 1.00 94.19 326 PRO A N 1
ATOM 2509 C CA . PRO A 1 326 ? -17.494 4.939 19.660 1.00 94.19 326 PRO A CA 1
ATOM 2510 C C . PRO A 1 326 ? -16.590 5.197 20.870 1.00 94.19 326 PRO A C 1
ATOM 2512 O O . PRO A 1 326 ? -15.838 6.161 20.882 1.00 94.19 326 PRO A O 1
ATOM 2515 N N . ASP A 1 327 ? -16.600 4.349 21.893 1.00 94.94 327 ASP A N 1
ATOM 2516 C CA . ASP A 1 327 ? -15.755 4.501 23.079 1.00 94.94 327 ASP A CA 1
ATOM 2517 C C . ASP A 1 327 ? -14.398 3.788 22.971 1.00 94.94 327 ASP A C 1
ATOM 2519 O O . ASP A 1 327 ? -13.697 3.674 23.974 1.00 94.94 327 ASP A O 1
ATOM 2523 N N . ILE A 1 328 ? -14.005 3.351 21.767 1.00 96.56 328 ILE A N 1
ATOM 2524 C CA . ILE A 1 328 ? -12.711 2.707 21.541 1.00 96.56 328 ILE A CA 1
ATOM 2525 C C . ILE A 1 328 ? -11.543 3.605 21.965 1.00 96.56 328 ILE A C 1
ATOM 2527 O O . ILE A 1 328 ? -11.531 4.819 21.724 1.00 96.56 328 ILE A O 1
ATOM 2531 N N . GLU A 1 329 ? -10.550 2.985 22.597 1.00 96.62 329 GLU A N 1
ATOM 2532 C CA . GLU A 1 329 ? -9.304 3.613 23.028 1.00 96.62 329 GLU A CA 1
ATOM 2533 C C . GLU A 1 329 ? -8.152 2.601 23.091 1.00 96.62 329 GLU A C 1
ATOM 2535 O O . GLU A 1 329 ? -8.370 1.385 23.098 1.00 96.62 329 GLU A O 1
ATOM 2540 N N . LEU A 1 330 ? -6.916 3.105 23.147 1.00 97.38 330 LEU A N 1
ATOM 2541 C CA . LEU A 1 330 ? -5.719 2.276 23.295 1.00 97.38 330 LEU A CA 1
ATOM 2542 C C . LEU A 1 330 ? -5.724 1.549 24.647 1.00 97.38 330 LEU A C 1
ATOM 2544 O O . LEU A 1 330 ? -6.001 2.139 25.691 1.00 97.38 330 LEU A O 1
ATOM 2548 N N . ALA A 1 331 ? -5.384 0.261 24.625 1.00 96.25 331 ALA A N 1
ATOM 2549 C CA . ALA A 1 331 ? -5.290 -0.597 25.809 1.00 96.25 331 ALA A CA 1
ATOM 2550 C C . ALA A 1 331 ? -3.839 -0.947 26.194 1.00 96.25 331 ALA A C 1
ATOM 2552 O O . ALA A 1 331 ? -3.619 -1.800 27.054 1.00 96.25 331 ALA A O 1
ATOM 2553 N N . GLY A 1 332 ? -2.856 -0.304 25.563 1.00 92.25 332 GLY A N 1
ATOM 2554 C CA . GLY A 1 332 ? -1.428 -0.516 25.777 1.00 92.25 332 GLY A CA 1
ATOM 2555 C C . GLY A 1 332 ? -0.596 0.249 24.748 1.00 92.25 332 GLY A C 1
ATOM 2556 O O . GLY A 1 332 ? -1.140 1.037 23.972 1.00 92.25 332 GLY A O 1
ATOM 2557 N N . ASP A 1 333 ? 0.711 -0.002 24.745 1.00 90.56 333 ASP A N 1
ATOM 2558 C CA . ASP A 1 333 ? 1.624 0.577 23.762 1.00 90.56 333 ASP A CA 1
ATOM 2559 C C . ASP A 1 333 ? 1.401 -0.046 22.375 1.00 90.56 333 ASP A C 1
ATOM 2561 O O . ASP A 1 333 ? 1.186 -1.252 22.243 1.00 90.56 333 ASP A O 1
ATOM 2565 N N . ALA A 1 334 ? 1.475 0.779 21.330 1.00 89.12 334 ALA A N 1
ATOM 2566 C CA . ALA A 1 334 ? 1.458 0.321 19.947 1.00 89.12 334 ALA A CA 1
ATOM 2567 C C . ALA A 1 334 ? 2.902 0.115 19.469 1.00 89.12 334 ALA A C 1
ATOM 2569 O O . ALA A 1 334 ? 3.616 1.068 19.141 1.00 89.12 334 ALA A O 1
ATOM 2570 N N . ASN A 1 335 ? 3.356 -1.136 19.456 1.00 88.81 335 ASN A N 1
ATOM 2571 C CA . ASN A 1 335 ? 4.730 -1.463 19.089 1.00 88.81 335 ASN A CA 1
ATOM 2572 C C . ASN A 1 335 ? 4.897 -1.526 17.568 1.00 88.81 335 ASN A C 1
ATOM 2574 O O . ASN A 1 335 ? 4.063 -2.093 16.866 1.00 88.81 335 ASN A O 1
ATOM 2578 N N . ARG A 1 336 ? 5.995 -0.971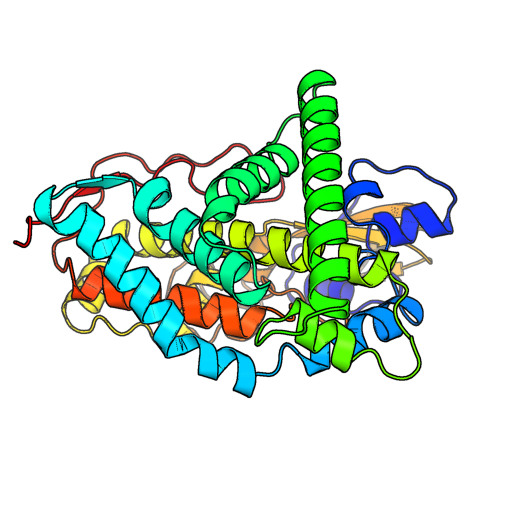 17.043 1.00 90.06 336 ARG A N 1
ATOM 2579 C CA . ARG A 1 336 ? 6.326 -1.023 15.609 1.00 90.06 336 ARG A CA 1
ATOM 2580 C C . ARG A 1 336 ? 7.146 -2.263 15.269 1.00 90.06 336 ARG A C 1
ATOM 2582 O O . ARG A 1 336 ? 8.001 -2.687 16.044 1.00 90.06 336 ARG A O 1
ATOM 2589 N N . THR A 1 337 ? 6.931 -2.808 14.076 1.00 86.00 337 THR A N 1
ATOM 2590 C CA . THR A 1 337 ? 7.815 -3.840 13.522 1.00 86.00 337 THR A CA 1
ATOM 2591 C C . THR A 1 337 ? 9.164 -3.221 13.141 1.00 86.00 337 THR A C 1
ATOM 2593 O O . THR A 1 337 ? 9.168 -2.174 12.488 1.00 86.00 337 THR A O 1
ATOM 2596 N N . PRO A 1 338 ? 10.308 -3.844 13.475 1.00 83.00 338 PRO A N 1
ATOM 2597 C CA . PRO A 1 338 ? 11.613 -3.362 13.035 1.00 83.00 338 PRO A CA 1
ATOM 2598 C C . PRO A 1 338 ? 11.789 -3.622 11.531 1.00 83.00 338 PRO A C 1
ATOM 2600 O O . PRO A 1 338 ? 12.188 -4.710 11.121 1.00 83.00 338 PRO A O 1
ATOM 2603 N N . ASN A 1 339 ? 11.478 -2.625 10.701 1.00 83.31 339 ASN A N 1
ATOM 2604 C CA . ASN A 1 339 ? 11.651 -2.676 9.251 1.00 83.31 339 ASN A CA 1
ATOM 2605 C C . ASN A 1 339 ? 12.262 -1.347 8.756 1.00 83.31 339 ASN A C 1
ATOM 2607 O O . ASN A 1 339 ? 11.753 -0.284 9.105 1.00 83.31 339 ASN A O 1
ATOM 2611 N N . PRO A 1 340 ? 13.362 -1.371 7.976 1.00 79.56 340 PRO A N 1
ATOM 2612 C CA . PRO A 1 340 ? 14.036 -0.146 7.539 1.00 79.56 340 PRO A CA 1
ATOM 2613 C C . PRO A 1 340 ? 13.317 0.599 6.403 1.00 79.56 340 PRO A C 1
ATOM 2615 O O . PRO A 1 340 ? 13.635 1.757 6.151 1.00 79.56 340 PRO A O 1
ATOM 2618 N N . PHE A 1 341 ? 12.378 -0.043 5.704 1.00 84.00 341 PHE A N 1
ATOM 2619 C CA . PHE A 1 341 ? 11.669 0.541 4.558 1.00 84.00 341 PHE A CA 1
ATOM 2620 C C . PHE A 1 341 ? 10.195 0.807 4.834 1.00 84.00 341 PHE A C 1
ATOM 2622 O O . PHE A 1 341 ? 9.605 1.684 4.200 1.00 84.00 341 PHE A O 1
ATOM 2629 N N . LEU A 1 342 ? 9.611 0.048 5.759 1.00 88.38 342 LEU A N 1
ATOM 2630 C CA . LEU A 1 342 ? 8.201 0.120 6.093 1.00 88.38 342 LEU A CA 1
ATOM 2631 C C . LEU A 1 342 ? 7.992 0.539 7.538 1.00 88.38 342 LEU A C 1
ATOM 2633 O O . LEU A 1 342 ? 8.714 0.134 8.447 1.00 88.38 342 LEU A O 1
ATOM 2637 N N . ARG A 1 343 ? 6.928 1.298 7.749 1.00 90.69 343 ARG A N 1
ATOM 2638 C CA . ARG A 1 343 ? 6.444 1.702 9.054 1.00 90.69 343 ARG A CA 1
ATOM 2639 C C . ARG A 1 343 ? 5.086 1.064 9.304 1.00 90.69 343 ARG A C 1
ATOM 2641 O O . ARG A 1 343 ? 4.064 1.578 8.862 1.00 90.69 343 ARG A O 1
ATOM 2648 N N . SER A 1 344 ? 5.095 -0.023 10.066 1.00 92.31 344 SER A N 1
ATOM 2649 C CA . SER A 1 344 ? 3.893 -0.767 10.447 1.00 92.31 344 SER A CA 1
ATOM 2650 C C . SER A 1 344 ? 3.902 -1.096 11.936 1.00 92.31 344 SER A C 1
ATOM 2652 O O . SER A 1 344 ? 4.957 -1.161 12.576 1.00 92.31 344 SER A O 1
ATOM 2654 N N . LEU A 1 345 ? 2.711 -1.292 12.495 1.00 94.94 345 LEU A N 1
ATOM 2655 C CA . LEU A 1 345 ? 2.524 -1.765 13.864 1.00 94.94 345 LEU A CA 1
ATOM 2656 C C . LEU A 1 345 ? 2.574 -3.296 13.902 1.00 94.94 345 LEU A C 1
ATOM 2658 O O . LEU A 1 345 ? 1.999 -3.960 13.044 1.00 94.94 345 LEU A O 1
ATOM 2662 N N . ALA A 1 346 ? 3.264 -3.841 14.901 1.00 93.44 346 ALA A N 1
ATOM 2663 C CA . ALA A 1 346 ? 3.256 -5.260 15.238 1.00 93.44 346 ALA A CA 1
ATOM 2664 C C . ALA A 1 346 ? 1.990 -5.636 16.022 1.00 93.44 346 ALA A C 1
ATOM 2666 O O . ALA A 1 346 ? 1.457 -6.727 15.847 1.00 93.44 346 ALA A O 1
ATOM 2667 N N . GLU A 1 347 ? 1.514 -4.716 16.861 1.00 96.25 347 GLU A N 1
ATOM 2668 C CA . GLU A 1 347 ? 0.283 -4.836 17.637 1.00 96.25 347 GLU A CA 1
ATOM 2669 C C . GLU A 1 347 ? -0.358 -3.455 17.815 1.00 96.25 347 GLU A C 1
ATOM 2671 O O . GLU A 1 347 ? 0.332 -2.434 17.897 1.00 96.25 347 GLU A O 1
ATOM 2676 N N . LEU A 1 348 ? -1.687 -3.431 17.882 1.00 97.88 348 LEU A N 1
ATOM 2677 C CA . LEU A 1 348 ? -2.478 -2.253 18.223 1.00 97.88 348 LEU A CA 1
ATOM 2678 C C . LEU A 1 348 ? -3.573 -2.660 19.220 1.00 97.88 348 LEU A C 1
ATOM 2680 O O . LEU A 1 348 ? -4.725 -2.876 18.824 1.00 97.88 348 LEU A O 1
ATOM 2684 N N . PRO A 1 349 ? -3.220 -2.813 20.511 1.00 98.12 349 PRO A N 1
ATOM 2685 C CA . PRO A 1 349 ? -4.164 -3.212 21.543 1.00 98.12 349 PRO A CA 1
ATOM 2686 C C . PRO A 1 349 ? -5.190 -2.109 21.804 1.00 98.12 349 PRO A C 1
ATOM 2688 O O . PRO A 1 349 ? -4.835 -0.965 22.095 1.00 98.12 349 PRO A O 1
ATOM 2691 N N . VAL A 1 350 ? -6.471 -2.464 21.767 1.00 98.00 350 VAL A N 1
ATOM 2692 C CA . VAL A 1 350 ? -7.595 -1.560 22.035 1.00 98.00 350 VAL A CA 1
ATOM 2693 C C . VAL A 1 350 ? -8.592 -2.177 23.004 1.00 98.00 350 VAL A C 1
ATOM 2695 O O . VAL A 1 350 ? -8.673 -3.400 23.152 1.00 98.00 350 VAL A O 1
ATOM 2698 N N . ARG A 1 351 ? -9.385 -1.316 23.640 1.00 97.88 351 ARG A N 1
ATOM 2699 C CA . ARG A 1 351 ? -10.561 -1.687 24.432 1.00 97.88 351 ARG A CA 1
ATOM 2700 C C . ARG A 1 351 ? -11.750 -0.803 24.074 1.00 97.88 351 ARG A C 1
ATOM 2702 O O . ARG A 1 351 ? -11.559 0.336 23.659 1.00 97.88 351 ARG A O 1
ATOM 2709 N N . PHE A 1 352 ? -12.950 -1.343 24.228 1.00 97.12 352 PHE A N 1
ATOM 2710 C CA . PHE A 1 352 ? -14.230 -0.692 23.939 1.00 97.12 352 PHE A CA 1
ATOM 2711 C C . PHE A 1 352 ? -15.349 -1.390 24.722 1.00 97.12 352 PHE A C 1
ATOM 2713 O O . PHE A 1 352 ? -15.165 -2.503 25.222 1.00 97.12 352 PHE A O 1
ATOM 2720 N N . THR A 1 353 ? -16.519 -0.765 24.841 1.00 97.25 353 THR A N 1
ATOM 2721 C CA . THR A 1 353 ? -17.674 -1.417 25.469 1.00 97.25 353 THR A CA 1
ATOM 2722 C C . THR A 1 353 ? -18.158 -2.577 24.591 1.00 97.25 353 THR A C 1
ATOM 2724 O O . THR A 1 353 ? -18.469 -2.347 23.420 1.00 97.25 353 THR A O 1
ATOM 2727 N N . PRO A 1 354 ? -18.266 -3.813 25.122 1.00 95.00 354 PRO A N 1
ATOM 2728 C CA . PRO A 1 354 ? -18.818 -4.934 24.374 1.00 95.00 354 PRO A CA 1
ATOM 2729 C C . PRO A 1 354 ? -20.209 -4.630 23.813 1.00 95.00 354 PRO A C 1
ATOM 2731 O O . PRO A 1 354 ? -21.076 -4.112 24.522 1.00 95.00 354 PRO A O 1
ATOM 2734 N N . THR A 1 355 ? -20.438 -5.001 22.557 1.00 86.00 355 THR A N 1
ATOM 2735 C CA . THR A 1 355 ? -21.752 -4.916 21.906 1.00 86.00 355 THR A CA 1
ATOM 2736 C C . THR A 1 355 ? -22.200 -6.326 21.531 1.00 86.00 355 THR A C 1
ATOM 2738 O O . THR A 1 355 ? -21.408 -7.107 21.010 1.00 86.00 355 THR A O 1
ATOM 2741 N N . ALA A 1 356 ? -23.430 -6.673 21.919 1.00 60.38 356 ALA A N 1
ATOM 2742 C CA . ALA A 1 356 ? -23.999 -8.015 21.791 1.00 60.38 356 ALA A CA 1
ATOM 2743 C C . ALA A 1 356 ? -24.660 -8.253 20.431 1.00 60.38 356 ALA A C 1
ATOM 2745 O O . ALA A 1 356 ? -25.223 -7.276 19.877 1.00 60.38 356 ALA A O 1
#

Nearest PDB structures (foldseek):
  3ejd-assembly1_B  TM=9.319E-01  e=1.839E-24  Bacillus subtilis
  3eje-assembly2_D  TM=9.342E-01  e=4.873E-24  Bacillus subtilis
  3ejd-assembly4_H  TM=9.283E-01  e=2.545E-24  Bacillus subtilis
  3eje-assembly4_H  TM=9.310E-01  e=3.864E-24  Bacillus subtilis
  6oow-assembly1_A  TM=8.540E-01  e=6.582E-20  Rhodopseudomonas palustris HaA2

Radius of gyration: 20.44 Å; Cα contacts (8 Å, |Δi|>4): 579; chains: 1; bounding box: 51×48×54 Å

Secondary structure (DSSP, 8-state):
-EEE-SHHHHHHHHH-TTEEEHHHHHHHHT---TTGGGGTTSGGG--TTHHHHHHHHHHHHS-HHHHHTTHHHHHHHHHHHHHTTTTTSEEEHIIIIITHHHHHHHHHHHT--GGGHHHHHHHHHHHH----SHHHHHHHHHHHHHHHHHHHHHHHHHHHS--SSHHHHHHHH-GGG-S-HHHHHHHHHHHHHHHHHHHHHHHHHHHHHHHT-HHHHHHHHH-----HHHHHHHHHHH-SB-EEEEEESS-EEETTEEE-TT-EEEEEHHHHHH-TTTSTTTTS--TTS--TT-STT--GGG--TTHHHHHHHHHHHHHHHHHH-TT-EE-S--PBP--SSB--BS--EEE-----

Mean predicted aligned error: 4.21 Å

Foldseek 3Di:
DAEAQAQVLLQCQLADLQKFAPLQLCVVVVHDDPCSVLLPLALNHHGPPSNVLLVQLVLVLLDLVNLVVCLVVLLVQLVVLCVVCQQVLKDWCLVRPLQRSLLVSLCVQAPNDPVCSVVLSVLLCLLVPDDDDPVSSVSNVVSSVVNLVVLLVSLVVCVVPPDPHPSVSSVVSCPPVSDDSSSSSSHSSCSNNVRRPQLSQLLQQLLVVQQVDVVSLLVCLVVVQQDLLLSLLSCLQRGFFFWDKIFGCAFDDRPNDTDHGGDIYTYGLNSNSQNCVVDPNSNDRDSPDRRNPRQSQHHHSSRNSCVSNSSSSSRSNSSVCCVSFVPKHFPDDFDFDPDPTTTGTPTGMIGGDRDD

Solvent-accessible surface area (backbone atoms only — not comparable to full-atom values): 18592 Å² total; per-residue (Å²): 116,47,79,38,42,49,42,69,59,34,48,50,54,48,50,33,88,48,44,30,33,59,32,32,46,20,63,76,69,77,50,89,53,88,72,25,76,82,43,51,76,22,52,84,26,42,51,80,70,58,20,57,62,57,37,50,35,53,55,70,64,55,32,72,70,56,49,59,69,43,48,66,57,54,47,51,50,44,49,56,39,50,61,73,41,29,70,68,25,46,47,43,41,33,78,49,40,28,46,47,45,33,44,52,50,37,35,49,44,53,56,53,55,80,90,48,48,67,60,52,48,53,28,55,49,41,42,65,51,81,56,90,50,71,66,44,47,51,50,16,52,50,23,46,48,53,48,45,53,51,42,43,53,50,50,55,47,27,72,79,54,67,59,98,21,50,52,27,46,39,62,70,49,33,61,92,62,73,57,51,76,67,35,52,33,31,45,52,50,48,47,48,54,62,48,17,57,49,40,15,15,29,39,40,36,37,52,50,60,35,55,77,30,66,68,56,40,56,48,30,52,77,48,32,74,58,48,75,48,25,50,31,25,38,38,35,67,46,35,20,52,38,54,50,66,29,28,28,69,41,76,42,75,59,91,92,46,80,45,46,60,73,38,41,34,38,29,33,34,51,47,26,35,35,24,64,94,82,28,80,68,25,86,58,87,48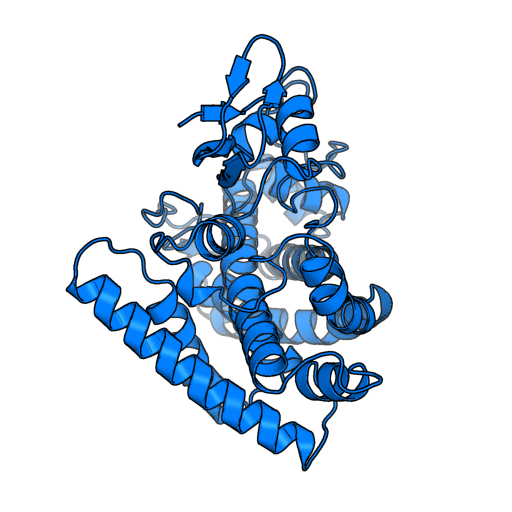,58,83,41,97,31,84,82,42,48,77,50,49,32,56,94,67,38,49,72,57,52,70,47,48,52,48,51,39,37,48,47,53,20,50,48,33,61,75,38,55,70,53,40,68,66,59,77,68,43,65,48,91,48,97,48,44,46,33,55,66,39,38,36,30,33,32,78,57,47,132